Protein AF-A0A1H3B3G7-F1 (afdb_monomer)

Foldseek 3Di:
DPDPCLVVDDDLCPCVQVVCFPDAQVRVQCVQLDPPDPSVVVLVVCVVVLPDDDPDDDPVPDDDPPPDDDDPQDVPRDQPVVQLVVLVVQLLVQDDPVLNVLPVDDPPDSLVVLDDDDLHRSDPGHDDLVPDDPSNNVSVLSSQPSGDDPVSSVVVVVVLVVQCVVCVSNNNNSSRHD

InterPro domains:
  IPR021889 Protein of unknown function DUF3500 [PF12006] (78-167)
  IPR021889 Protein of unknown function DUF3500 [PTHR37489] (4-177)

Radius of gyration: 20.05 Å; Cα contacts (8 Å, |Δi|>4): 130; chains: 1; bounding box: 49×41×47 Å

Secondary structure (DSSP, 8-state):
-TTGGGGGSPPTT-HHHHTTTT--HHHHHHHHT-TTSHHHHHHHHHTTGGGS------SSSS---S-S---PPPTTT---HHHHHHHHHHHHHHS-HHHHHTT---TT-GGGGG---SSS-SS--S--GGGS-HHHHHHHHHHHHHHS-HHHHHHHHHHHHHHHHHHHHHT-TTTS--

Mean predicted aligned error: 4.78 Å

Sequence (178 aa):
MSGEFRSYLFPHDHPRLAEVRGLDPYTYGEFAKKPGTFTGGLVEGWTPLYRHEFRGVTEDGALRGGLYPLTPAEPGEAAPVPAMVAAARDLLAALSPDDRERIAFDVDAAEWQTWANPEFMQFDTGLRLEFQPPEVREAVLRLVRASLSSEGAELVHAAMLVNGFLGDVVDLPAVLGE

Solvent-accessible surface area (backbone atoms only — not comparable to full-atom values): 10868 Å² total; per-residue (Å²): 132,92,61,70,70,61,80,76,52,78,60,80,78,36,64,91,43,50,78,56,46,85,39,49,44,68,60,41,12,54,61,53,49,35,79,91,38,76,56,8,49,54,50,62,67,44,60,72,55,69,78,50,85,85,88,78,83,56,94,84,81,54,82,77,76,91,66,82,74,92,65,82,64,55,96,90,64,62,74,57,56,73,54,28,53,48,31,47,51,54,33,58,70,65,44,53,75,71,61,36,65,41,69,66,68,62,97,84,42,64,70,70,74,59,72,76,88,69,82,55,49,88,57,100,70,55,82,61,59,86,80,42,58,70,71,47,41,51,29,51,52,47,27,49,44,42,71,40,53,74,68,53,31,50,50,55,52,50,51,29,49,51,34,24,52,48,7,63,74,67,58,34,52,68,50,26,46,99

Structure (mmCIF, N/CA/C/O backbone):
data_AF-A0A1H3B3G7-F1
#
_entry.id   AF-A0A1H3B3G7-F1
#
loop_
_atom_site.group_PDB
_atom_site.id
_atom_site.type_symbol
_atom_site.label_atom_id
_atom_site.label_alt_id
_atom_site.label_comp_id
_atom_site.label_asym_id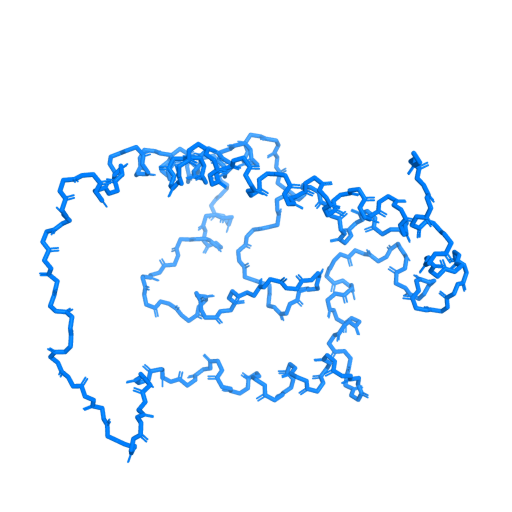
_atom_site.label_entity_id
_atom_site.label_seq_id
_atom_site.pdbx_PDB_ins_code
_atom_site.Cartn_x
_atom_site.Cartn_y
_atom_site.Cartn_z
_atom_site.occupancy
_atom_site.B_iso_or_equiv
_atom_site.auth_seq_id
_atom_site.auth_comp_id
_atom_site.auth_asym_id
_atom_site.auth_atom_id
_atom_site.pdbx_PDB_model_num
ATOM 1 N N . MET A 1 1 ? 30.692 10.707 0.279 1.00 47.53 1 MET A N 1
ATOM 2 C CA . MET A 1 1 ? 30.794 9.541 -0.622 1.00 47.53 1 MET A CA 1
ATOM 3 C C . MET A 1 1 ? 29.398 9.173 -1.119 1.00 47.53 1 MET A C 1
ATOM 5 O O . MET A 1 1 ? 28.826 8.192 -0.667 1.00 47.53 1 MET A O 1
ATOM 9 N N . SER A 1 2 ? 28.794 9.988 -1.991 1.00 62.47 2 SER A N 1
ATOM 10 C CA . SER A 1 2 ? 27.500 9.648 -2.595 1.00 62.47 2 SER A CA 1
ATOM 11 C C . SER A 1 2 ? 27.750 8.763 -3.818 1.00 62.47 2 SER A C 1
ATOM 13 O O . SER A 1 2 ? 28.278 9.222 -4.825 1.00 62.47 2 SER A O 1
ATOM 15 N N . GLY A 1 3 ? 27.417 7.473 -3.727 1.00 75.25 3 GLY A N 1
ATOM 16 C CA . GLY A 1 3 ? 27.417 6.577 -4.890 1.00 75.25 3 GLY A CA 1
ATOM 17 C C . GLY A 1 3 ? 28.263 5.311 -4.805 1.00 75.25 3 GLY A C 1
ATOM 18 O O . GLY A 1 3 ? 28.199 4.541 -5.756 1.00 75.25 3 GLY A O 1
ATOM 19 N N . GLU A 1 4 ? 28.989 5.043 -3.711 1.00 89.06 4 GLU A N 1
ATOM 20 C CA . GLU A 1 4 ? 29.711 3.763 -3.561 1.00 89.06 4 GLU A CA 1
ATOM 21 C C . GLU A 1 4 ? 28.783 2.551 -3.677 1.00 89.06 4 GLU A C 1
ATOM 23 O O . GLU A 1 4 ? 29.196 1.525 -4.196 1.00 89.06 4 GLU A O 1
ATOM 28 N N . PHE A 1 5 ? 27.506 2.684 -3.301 1.00 90.50 5 PHE A N 1
ATOM 29 C CA . PHE A 1 5 ? 26.519 1.613 -3.463 1.00 90.50 5 PHE A CA 1
ATOM 30 C C . PHE A 1 5 ? 26.414 1.099 -4.914 1.00 90.50 5 PHE A C 1
ATOM 32 O O . PHE A 1 5 ? 26.066 -0.059 -5.123 1.00 90.50 5 PHE A O 1
ATOM 39 N N . ARG A 1 6 ? 26.748 1.925 -5.922 1.00 90.69 6 ARG A N 1
ATOM 40 C CA . ARG A 1 6 ? 26.668 1.548 -7.341 1.00 90.69 6 ARG A CA 1
ATOM 41 C C . ARG A 1 6 ? 27.622 0.419 -7.721 1.00 90.69 6 ARG A C 1
ATOM 43 O O . ARG A 1 6 ? 27.324 -0.302 -8.664 1.00 90.69 6 ARG A O 1
ATOM 50 N N . SER A 1 7 ? 28.730 0.237 -6.999 1.00 92.19 7 SER A N 1
ATOM 51 C CA . SER A 1 7 ? 29.641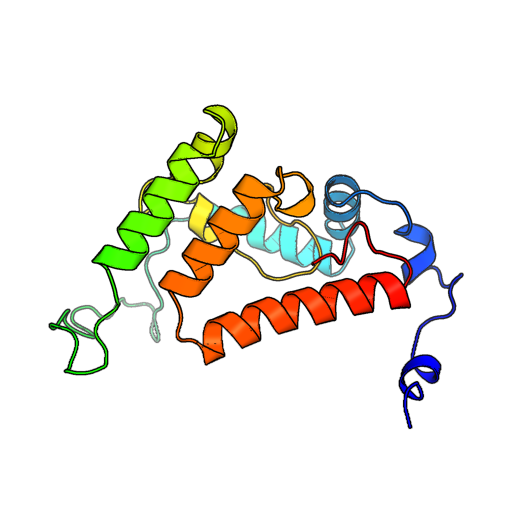 -0.891 -7.238 1.00 92.19 7 SER A CA 1
ATOM 52 C C . SER A 1 7 ? 29.050 -2.240 -6.814 1.00 92.19 7 SER A C 1
ATOM 54 O O . SER A 1 7 ? 29.558 -3.277 -7.231 1.00 92.19 7 SER A O 1
ATOM 56 N N . TYR A 1 8 ? 27.974 -2.227 -6.020 1.00 92.38 8 TYR A N 1
ATOM 57 C CA . TYR A 1 8 ? 27.270 -3.417 -5.542 1.00 92.38 8 TYR A CA 1
ATOM 58 C C . TYR A 1 8 ? 25.983 -3.710 -6.328 1.00 92.38 8 TYR A C 1
ATOM 60 O O . TYR A 1 8 ? 25.282 -4.671 -6.012 1.00 92.38 8 TYR A O 1
ATOM 68 N N . LEU A 1 9 ? 25.650 -2.896 -7.334 1.00 92.62 9 LEU A N 1
ATOM 69 C CA . LEU A 1 9 ? 24.491 -3.135 -8.190 1.00 92.62 9 LEU A CA 1
ATOM 70 C C . LEU A 1 9 ? 24.814 -4.175 -9.258 1.00 92.62 9 LEU A C 1
ATOM 72 O O . LEU A 1 9 ? 25.939 -4.259 -9.757 1.00 92.62 9 LEU A O 1
ATOM 76 N N . PHE A 1 10 ? 23.796 -4.934 -9.658 1.00 94.31 10 PHE A N 1
ATOM 77 C CA . PHE A 1 10 ? 23.897 -5.736 -10.869 1.00 94.31 10 PHE A CA 1
ATOM 78 C C . PHE A 1 10 ? 24.135 -4.828 -12.088 1.00 94.31 10 PHE A C 1
ATOM 80 O O . PHE A 1 10 ? 23.566 -3.733 -12.149 1.00 94.31 10 PHE A O 1
ATOM 87 N N . PRO A 1 11 ? 24.932 -5.275 -13.077 1.00 94.06 11 PRO A N 1
ATOM 88 C CA . PRO A 1 11 ? 25.003 -4.619 -14.378 1.00 94.06 11 PRO A CA 1
ATOM 89 C C . PRO A 1 11 ? 23.611 -4.429 -14.990 1.00 94.06 11 PRO A C 1
ATOM 91 O O . PRO A 1 11 ? 22.712 -5.242 -14.770 1.00 94.06 11 PRO A O 1
ATOM 94 N N . HIS A 1 12 ? 23.432 -3.370 -15.781 1.00 92.12 12 HIS A N 1
ATOM 95 C CA . HIS A 1 12 ? 22.130 -3.026 -16.369 1.00 92.12 12 HIS A CA 1
ATOM 96 C C . HIS A 1 12 ? 21.548 -4.156 -17.236 1.00 92.12 12 HIS A C 1
ATOM 98 O O . HIS A 1 12 ? 20.338 -4.369 -17.232 1.00 92.12 12 HIS A O 1
ATOM 104 N N . ASP A 1 13 ? 22.396 -4.914 -17.925 1.00 94.19 13 ASP A N 1
ATOM 105 C CA . ASP A 1 13 ? 22.053 -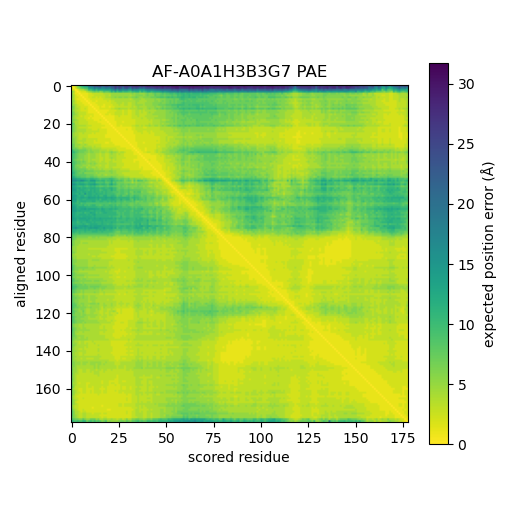6.052 -18.785 1.00 94.19 13 ASP A CA 1
ATOM 106 C C . ASP A 1 13 ? 22.013 -7.403 -18.050 1.00 94.19 13 ASP A C 1
ATOM 108 O O . ASP A 1 13 ? 21.762 -8.441 -18.663 1.00 94.19 13 ASP A O 1
ATOM 112 N N . HIS A 1 14 ? 22.232 -7.416 -16.732 1.00 95.94 14 HIS A N 1
ATOM 113 C CA . HIS A 1 14 ? 22.178 -8.642 -15.950 1.00 95.94 14 HIS A CA 1
ATOM 114 C C . HIS A 1 14 ? 20.776 -9.278 -16.050 1.00 95.94 14 HIS A C 1
ATOM 116 O O . HIS A 1 14 ? 19.787 -8.571 -15.829 1.00 95.94 14 HIS A O 1
ATOM 122 N N . PRO A 1 15 ? 20.648 -10.603 -16.287 1.00 92.25 15 PRO A N 1
ATOM 123 C CA . PRO A 1 15 ? 19.354 -11.259 -16.525 1.00 92.25 15 PRO A CA 1
ATOM 124 C C . PRO A 1 15 ? 18.294 -10.967 -15.456 1.00 92.25 15 PRO A C 1
ATOM 126 O O . PRO A 1 15 ? 17.139 -10.707 -15.772 1.00 92.25 15 PRO A O 1
ATOM 129 N N . ARG A 1 16 ? 18.715 -10.884 -14.186 1.00 89.81 16 ARG A N 1
ATOM 130 C CA . ARG A 1 16 ? 17.841 -10.539 -13.047 1.00 89.81 16 ARG A CA 1
ATOM 131 C C . ARG A 1 16 ? 17.098 -9.201 -13.192 1.00 89.81 16 ARG A C 1
ATOM 133 O O . ARG A 1 16 ? 16.039 -9.058 -12.597 1.00 89.81 16 ARG A O 1
ATOM 140 N N . LEU A 1 17 ? 17.659 -8.233 -13.918 1.00 93.50 17 LEU A N 1
ATOM 141 C CA . LEU A 1 17 ? 17.028 -6.936 -14.190 1.00 93.50 17 LEU A CA 1
ATOM 142 C C . LEU A 1 17 ? 16.457 -6.885 -15.610 1.00 93.50 17 LEU A C 1
ATOM 144 O O . LEU A 1 17 ? 15.339 -6.420 -15.808 1.00 93.50 17 LEU A O 1
ATOM 148 N N . ALA A 1 18 ? 17.205 -7.390 -16.594 1.00 94.94 18 ALA A N 1
ATOM 149 C CA . ALA A 1 18 ? 16.827 -7.322 -18.002 1.00 94.94 18 ALA A CA 1
ATOM 150 C C . ALA A 1 18 ? 15.516 -8.066 -18.318 1.00 94.94 18 ALA A C 1
ATOM 152 O O . ALA A 1 18 ? 14.756 -7.602 -19.161 1.00 94.94 18 ALA A O 1
ATOM 153 N N . GLU A 1 19 ? 15.226 -9.180 -17.637 1.00 94.50 19 GLU A N 1
ATOM 154 C CA . GLU A 1 19 ? 14.004 -9.972 -17.865 1.00 94.50 19 G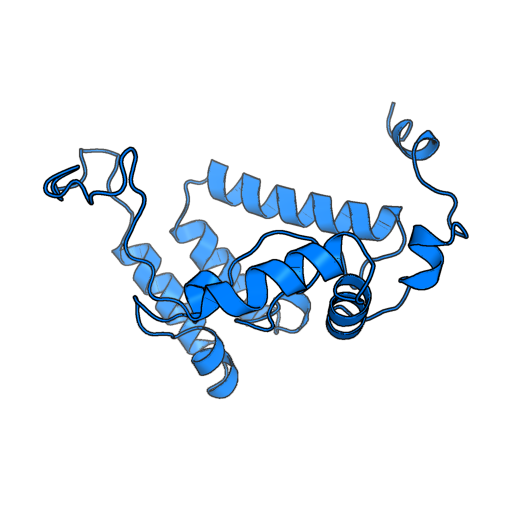LU A CA 1
ATOM 155 C C . GLU A 1 19 ? 12.721 -9.296 -17.361 1.00 94.50 19 GLU A C 1
ATOM 157 O O . GLU A 1 19 ? 11.633 -9.633 -17.823 1.00 94.50 19 GLU A O 1
ATOM 162 N N . VAL A 1 20 ? 12.841 -8.356 -16.420 1.00 94.44 20 VAL A N 1
ATOM 163 C CA . VAL A 1 20 ? 11.694 -7.710 -15.755 1.00 94.44 20 VAL A CA 1
ATOM 164 C C . VAL A 1 20 ? 11.563 -6.225 -16.077 1.00 94.44 20 VAL A C 1
ATOM 166 O O . VAL A 1 20 ? 10.581 -5.582 -15.706 1.00 94.44 20 VAL A O 1
ATOM 169 N N . ARG A 1 21 ? 12.540 -5.662 -16.788 1.00 94.50 21 ARG A N 1
ATOM 170 C CA . ARG A 1 21 ? 12.529 -4.259 -17.188 1.00 94.50 21 ARG A CA 1
ATOM 171 C C . ARG A 1 21 ? 11.396 -3.968 -18.163 1.00 94.50 21 ARG A C 1
ATOM 173 O O . ARG A 1 21 ? 11.202 -4.676 -19.146 1.00 94.50 21 ARG A O 1
ATOM 180 N N . GLY A 1 22 ? 10.679 -2.878 -17.901 1.00 92.88 22 GLY A N 1
ATOM 181 C CA . GLY A 1 22 ? 9.548 -2.439 -18.718 1.00 92.88 22 GLY A CA 1
ATOM 182 C C . GLY A 1 22 ? 8.262 -3.238 -18.500 1.00 92.88 22 GLY A C 1
ATOM 183 O O . GLY A 1 22 ? 7.259 -2.914 -19.132 1.00 92.88 22 GLY A O 1
ATOM 184 N N . LEU A 1 23 ? 8.263 -4.243 -17.615 1.00 95.50 23 LEU A N 1
ATOM 185 C CA . LEU A 1 23 ? 7.024 -4.883 -17.190 1.00 95.50 23 LEU A CA 1
ATOM 186 C C . LEU A 1 23 ? 6.197 -3.897 -16.364 1.00 95.50 23 LEU A C 1
ATOM 188 O O . LEU A 1 23 ? 6.723 -3.199 -15.495 1.00 95.50 23 LEU A O 1
ATOM 192 N N . ASP A 1 24 ? 4.891 -3.869 -16.616 1.00 94.06 24 ASP A N 1
ATOM 193 C CA . ASP A 1 24 ? 3.955 -3.275 -15.674 1.00 94.06 24 ASP A CA 1
ATOM 194 C C . ASP A 1 24 ? 3.827 -4.175 -14.426 1.00 94.06 24 ASP A C 1
ATOM 196 O O . ASP A 1 24 ? 4.168 -5.363 -14.475 1.00 94.06 24 ASP A O 1
ATOM 200 N N . PRO A 1 25 ? 3.313 -3.660 -13.301 1.00 93.00 25 PRO A N 1
ATOM 201 C CA . PRO A 1 25 ? 3.302 -4.437 -12.061 1.00 93.00 25 PRO A CA 1
ATOM 202 C C . PRO A 1 25 ? 2.377 -5.647 -12.039 1.00 93.00 25 PRO A C 1
ATOM 204 O O . PRO A 1 25 ? 2.619 -6.561 -11.250 1.00 93.00 25 PRO A O 1
ATOM 207 N N . TYR A 1 26 ? 1.357 -5.702 -12.901 1.00 94.88 26 TYR A N 1
ATOM 208 C CA . TYR A 1 26 ? 0.543 -6.905 -13.050 1.00 94.88 26 TYR A CA 1
ATOM 209 C C . TYR A 1 26 ? 1.354 -7.996 -13.740 1.00 94.88 26 TYR A C 1
ATOM 211 O O . TYR A 1 26 ? 1.473 -9.106 -13.218 1.00 94.88 26 TYR A O 1
ATOM 219 N N . THR A 1 27 ? 1.996 -7.661 -14.861 1.00 95.88 27 THR A N 1
ATOM 220 C CA . THR A 1 27 ? 2.865 -8.599 -15.582 1.00 95.88 27 THR A CA 1
ATOM 221 C C . THR A 1 27 ? 4.066 -9.026 -14.730 1.00 95.88 27 THR A C 1
ATOM 223 O O . THR A 1 27 ? 4.424 -10.206 -14.707 1.00 95.88 27 THR A O 1
ATOM 226 N N . TYR A 1 28 ? 4.658 -8.102 -13.968 1.00 95.06 28 TYR A N 1
ATOM 227 C CA . TYR A 1 28 ? 5.717 -8.412 -13.008 1.00 95.06 28 TYR A CA 1
ATOM 228 C C . TYR A 1 28 ? 5.223 -9.311 -11.865 1.00 95.06 28 TYR A C 1
ATOM 230 O O . TYR A 1 28 ? 5.923 -10.249 -11.490 1.00 95.06 28 TYR A O 1
ATOM 238 N N . GLY A 1 29 ? 4.010 -9.087 -11.349 1.00 94.06 29 GLY A N 1
ATOM 239 C CA . GLY A 1 29 ? 3.385 -9.957 -10.351 1.00 94.06 29 GLY A CA 1
ATOM 240 C C . GLY A 1 29 ? 3.259 -11.401 -10.842 1.00 94.06 29 GLY A C 1
ATOM 241 O O . GLY A 1 29 ? 3.659 -12.329 -10.141 1.00 94.06 29 GLY A O 1
ATOM 242 N N . GLU A 1 30 ? 2.780 -11.612 -12.070 1.00 94.38 30 GLU A N 1
ATOM 243 C CA . GLU A 1 30 ? 2.719 -12.951 -12.676 1.00 94.38 30 GLU A CA 1
ATOM 244 C C . GLU A 1 30 ? 4.113 -13.559 -12.890 1.00 94.38 30 GLU A C 1
ATOM 246 O O . GLU A 1 30 ? 4.326 -14.739 -12.600 1.00 94.38 30 GLU A O 1
ATOM 251 N N . PHE A 1 31 ? 5.090 -12.756 -13.325 1.00 94.62 31 PHE A N 1
ATOM 252 C CA . PHE A 1 31 ? 6.480 -13.198 -13.449 1.00 94.62 31 PHE A CA 1
ATOM 253 C C . PHE A 1 31 ? 7.059 -13.651 -12.099 1.00 94.62 31 PHE A C 1
ATOM 255 O O . PHE A 1 31 ? 7.649 -14.730 -12.007 1.00 94.62 31 PHE A O 1
ATOM 262 N N . ALA A 1 32 ? 6.854 -12.867 -11.038 1.00 92.50 32 ALA A N 1
ATOM 263 C CA . ALA A 1 32 ? 7.335 -13.166 -9.691 1.00 92.50 32 ALA A CA 1
ATOM 264 C C . ALA A 1 32 ? 6.670 -14.419 -9.099 1.00 92.50 32 ALA A C 1
ATOM 266 O O . ALA A 1 32 ? 7.294 -15.147 -8.328 1.00 92.50 32 ALA A O 1
ATOM 267 N N . LYS A 1 33 ? 5.429 -14.719 -9.491 1.00 92.25 33 LYS A N 1
ATOM 268 C CA . LYS A 1 33 ? 4.679 -15.907 -9.053 1.00 92.25 33 LYS A CA 1
ATOM 269 C C . LYS A 1 33 ? 4.971 -17.167 -9.871 1.00 92.25 33 LYS A C 1
ATOM 271 O O . LYS A 1 33 ? 4.361 -18.203 -9.618 1.00 92.25 33 LYS A O 1
ATOM 276 N N . LYS A 1 34 ? 5.893 -17.120 -10.839 1.00 93.38 34 LYS A N 1
ATOM 277 C CA . LYS A 1 34 ? 6.180 -18.250 -11.731 1.00 93.38 34 LYS A CA 1
ATOM 278 C C . LYS A 1 34 ? 6.526 -19.535 -10.947 1.00 93.38 34 LYS A C 1
ATOM 280 O O . LYS A 1 34 ? 7.484 -19.514 -10.163 1.00 93.38 34 LYS A O 1
ATOM 285 N N . PRO A 1 35 ? 5.832 -20.661 -11.207 1.00 92.19 35 PRO A N 1
ATOM 286 C CA . PRO A 1 35 ? 6.118 -21.950 -10.579 1.00 92.19 35 PRO A CA 1
ATOM 287 C C . PRO A 1 35 ? 7.581 -22.375 -10.713 1.00 92.19 35 PRO A C 1
ATOM 289 O O . PRO A 1 35 ? 8.231 -22.125 -11.733 1.00 92.19 35 PRO A O 1
ATOM 292 N N . GLY A 1 36 ? 8.107 -23.042 -9.686 1.00 90.75 36 GLY A N 1
ATOM 293 C CA . GLY A 1 36 ? 9.498 -23.512 -9.658 1.00 90.75 36 GLY A CA 1
ATOM 294 C C . GLY A 1 36 ? 10.544 -22.435 -9.343 1.00 90.75 36 GLY A C 1
ATOM 295 O O . GLY A 1 36 ? 11.735 -22.739 -9.303 1.00 90.75 36 GLY A O 1
ATOM 296 N N . THR A 1 37 ? 10.124 -21.193 -9.087 1.00 90.81 37 THR A N 1
ATOM 297 C CA . THR A 1 37 ? 10.965 -20.152 -8.475 1.00 90.81 37 THR A CA 1
ATOM 298 C C . THR A 1 37 ? 10.765 -20.123 -6.956 1.00 90.81 37 THR A C 1
ATOM 300 O O . THR A 1 37 ? 9.798 -20.683 -6.440 1.00 90.81 37 THR A O 1
ATOM 303 N N . PHE A 1 38 ? 11.669 -19.465 -6.221 1.00 88.94 38 PHE A N 1
ATOM 304 C CA . PHE A 1 38 ? 11.530 -19.305 -4.767 1.00 88.94 38 PHE A CA 1
ATOM 305 C C . PHE A 1 38 ? 10.212 -18.610 -4.389 1.00 88.94 38 PHE A C 1
ATOM 307 O O . PHE A 1 38 ? 9.450 -19.128 -3.578 1.00 88.94 38 PHE A O 1
ATOM 314 N N . THR A 1 39 ? 9.925 -17.467 -5.014 1.00 89.81 39 THR A N 1
ATOM 315 C CA . THR A 1 39 ? 8.701 -16.688 -4.790 1.00 89.81 39 THR A CA 1
ATOM 316 C C . THR A 1 39 ? 7.459 -17.446 -5.249 1.00 89.81 39 THR A C 1
ATOM 318 O O . THR A 1 39 ? 6.495 -17.518 -4.494 1.00 89.81 39 THR A O 1
ATOM 321 N N . GLY A 1 40 ? 7.496 -18.096 -6.417 1.00 92.06 40 GLY A N 1
ATOM 322 C CA . GLY A 1 40 ? 6.397 -18.947 -6.883 1.00 92.06 40 GLY A CA 1
ATOM 323 C C . GLY A 1 40 ? 6.057 -20.063 -5.894 1.00 92.06 40 GLY A C 1
ATOM 324 O O . GLY A 1 40 ? 4.899 -20.212 -5.520 1.00 92.06 40 GLY A O 1
ATOM 325 N N . GLY A 1 41 ? 7.063 -20.778 -5.379 1.00 92.62 41 GLY A N 1
ATOM 326 C CA . GLY A 1 41 ? 6.856 -21.835 -4.384 1.00 92.62 41 GLY A CA 1
ATOM 327 C C . GLY A 1 41 ? 6.285 -21.330 -3.052 1.00 92.62 41 GLY A C 1
ATOM 328 O O . GLY A 1 41 ? 5.436 -21.997 -2.459 1.00 92.62 41 GLY A O 1
ATOM 329 N N . LEU A 1 42 ? 6.698 -20.141 -2.591 1.00 89.81 42 LEU A N 1
ATOM 330 C CA . LEU A 1 42 ? 6.100 -19.499 -1.411 1.00 89.81 42 LEU A CA 1
ATOM 331 C C . LEU A 1 42 ? 4.611 -19.199 -1.631 1.00 89.81 42 LEU A C 1
ATOM 333 O O . LEU A 1 42 ? 3.777 -19.544 -0.794 1.00 89.81 42 LEU A O 1
ATOM 337 N N . VAL A 1 43 ? 4.273 -18.592 -2.772 1.00 89.31 43 VAL A N 1
ATOM 338 C CA . VAL A 1 43 ? 2.895 -18.210 -3.109 1.00 89.31 43 VAL A CA 1
ATOM 339 C C . VAL A 1 43 ? 2.011 -19.444 -3.287 1.00 89.31 43 VAL A C 1
ATOM 341 O O . VAL A 1 43 ? 0.903 -19.477 -2.752 1.00 89.31 43 VAL A O 1
ATOM 344 N N . GLU A 1 44 ? 2.499 -20.481 -3.971 1.00 90.56 44 GLU A N 1
ATOM 345 C CA . GLU A 1 44 ? 1.806 -21.767 -4.121 1.00 90.56 44 GLU A CA 1
ATOM 346 C C . GLU A 1 44 ? 1.498 -22.412 -2.765 1.00 90.56 44 GLU A C 1
ATOM 348 O O . GLU A 1 44 ? 0.383 -22.885 -2.550 1.00 90.56 44 GLU A O 1
ATOM 353 N N . GLY A 1 45 ? 2.457 -22.396 -1.834 1.00 89.19 45 GLY A N 1
ATOM 354 C CA . GLY A 1 45 ? 2.282 -22.965 -0.498 1.00 89.19 45 GLY A CA 1
ATOM 355 C C . GLY A 1 45 ? 1.271 -22.207 0.366 1.00 89.19 45 GLY A C 1
ATOM 356 O O . GLY A 1 45 ? 0.529 -22.826 1.128 1.00 89.19 45 GLY A O 1
ATOM 357 N N . TRP A 1 46 ? 1.214 -20.878 0.250 1.00 87.38 46 TRP A N 1
ATOM 358 C CA . TRP A 1 46 ? 0.298 -20.052 1.045 1.00 87.38 46 TRP A CA 1
ATOM 359 C C . TRP A 1 46 ? -1.097 -19.928 0.439 1.00 87.38 46 TRP A C 1
ATOM 361 O O . TRP A 1 46 ? -2.059 -19.810 1.191 1.00 87.38 46 TRP A O 1
ATOM 371 N N . THR A 1 47 ? -1.241 -19.994 -0.890 1.00 86.06 47 THR A N 1
ATOM 372 C CA . THR A 1 47 ? -2.527 -19.786 -1.589 1.00 86.06 47 THR A CA 1
ATOM 373 C C . THR A 1 47 ? -3.694 -20.594 -0.991 1.00 86.06 47 THR A C 1
ATOM 375 O O . THR A 1 47 ? -4.755 -20.009 -0.762 1.00 86.06 47 THR A O 1
ATOM 378 N N . PRO A 1 48 ? -3.541 -21.897 -0.672 1.00 87.19 48 PRO A N 1
ATOM 379 C CA . PRO A 1 48 ? -4.609 -22.664 -0.038 1.00 87.19 48 PRO A CA 1
ATOM 380 C C . PRO A 1 48 ? -4.989 -22.131 1.346 1.00 87.19 48 PRO A C 1
ATOM 382 O O . PRO A 1 48 ? -6.167 -22.159 1.686 1.00 87.19 48 PRO A O 1
ATOM 385 N N . LEU A 1 49 ? -4.016 -21.618 2.113 1.00 85.81 49 LEU A N 1
ATOM 386 C CA . LEU A 1 49 ? -4.161 -21.185 3.506 1.00 85.81 49 LEU A CA 1
ATOM 387 C C . LEU A 1 49 ? -5.021 -19.923 3.664 1.00 85.81 49 LEU A C 1
ATOM 389 O O . LEU A 1 49 ? -5.738 -19.826 4.653 1.00 85.81 49 LEU A O 1
ATOM 393 N N . TYR A 1 50 ? -5.027 -19.006 2.689 1.00 78.31 50 TYR A N 1
ATOM 394 C CA . TYR A 1 50 ? -5.772 -17.734 2.782 1.00 78.31 50 TYR A CA 1
ATOM 395 C C . TYR A 1 50 ? -7.286 -17.889 2.947 1.00 78.31 50 TYR A C 1
ATOM 397 O O . TYR A 1 50 ? -7.949 -16.989 3.446 1.00 78.31 50 TYR A O 1
ATOM 405 N N . ARG A 1 51 ? -7.860 -19.012 2.503 1.00 73.25 51 ARG A N 1
ATOM 406 C CA . ARG A 1 51 ? -9.301 -19.278 2.653 1.00 73.25 51 ARG A CA 1
ATOM 407 C C . ARG A 1 51 ? -9.643 -20.031 3.932 1.00 73.25 51 ARG A C 1
ATOM 409 O O . ARG A 1 51 ? -10.819 -20.289 4.182 1.00 73.25 51 ARG A O 1
ATOM 416 N N . HIS A 1 52 ? -8.644 -20.437 4.710 1.00 83.31 52 HIS A N 1
ATOM 417 C CA . HIS A 1 52 ? -8.905 -21.089 5.979 1.00 83.31 52 HIS A CA 1
ATOM 418 C C . HIS A 1 52 ? -9.283 -20.054 7.032 1.00 83.31 52 HIS A C 1
ATOM 420 O O . HIS A 1 52 ? -8.701 -18.980 7.129 1.00 83.31 52 HIS A O 1
ATOM 426 N N . GLU A 1 53 ? -10.258 -20.417 7.856 1.00 83.38 53 GLU A N 1
ATOM 427 C CA . GLU A 1 53 ? -10.619 -19.648 9.039 1.00 83.38 53 GLU A CA 1
ATOM 428 C C . GLU A 1 53 ? -9.392 -19.487 9.951 1.00 83.38 53 GLU A C 1
ATOM 430 O O . GLU A 1 53 ? -8.830 -20.476 10.437 1.00 83.38 53 GLU A O 1
ATOM 435 N N . PHE A 1 54 ? -8.989 -18.242 10.209 1.00 82.88 54 PHE A N 1
ATOM 436 C CA . PHE A 1 54 ? -7.964 -17.949 11.201 1.00 82.88 54 PHE A CA 1
ATOM 437 C C . PHE A 1 54 ? -8.553 -18.108 12.604 1.00 82.88 54 PHE A C 1
ATOM 439 O O . PHE A 1 54 ? -9.407 -17.335 13.028 1.00 82.88 54 PHE A O 1
ATOM 446 N N . ARG A 1 55 ? -8.085 -19.120 13.339 1.00 83.81 55 ARG A N 1
ATOM 447 C CA . ARG A 1 55 ? -8.581 -19.430 14.691 1.00 83.81 55 ARG A CA 1
ATOM 448 C C . ARG A 1 55 ? -7.727 -18.836 15.814 1.00 83.81 55 ARG A C 1
ATOM 450 O O . ARG A 1 55 ? -8.112 -18.949 16.971 1.00 83.81 55 ARG A O 1
ATOM 457 N N . GLY A 1 56 ? -6.594 -18.208 15.488 1.00 85.88 56 GLY A N 1
ATOM 458 C CA . GLY A 1 56 ? -5.621 -17.682 16.449 1.00 85.88 56 GLY A CA 1
ATOM 459 C C . GLY A 1 56 ? -4.291 -18.443 16.451 1.00 85.88 56 GLY A C 1
ATOM 460 O O . GLY A 1 56 ? -4.077 -19.366 15.666 1.00 85.88 56 GLY A O 1
ATOM 461 N N . VAL A 1 57 ? -3.389 -18.042 17.348 1.00 89.44 57 VAL A N 1
ATOM 462 C CA . VAL A 1 57 ? -2.073 -18.669 17.556 1.00 89.44 57 VAL A CA 1
ATOM 463 C C . VAL A 1 57 ? -2.099 -19.451 18.870 1.00 89.44 57 VAL A C 1
ATOM 465 O O . VAL A 1 57 ? -2.572 -18.941 19.884 1.00 89.44 57 VAL A O 1
ATOM 468 N N . THR A 1 58 ? -1.593 -20.686 18.860 1.00 93.12 58 THR A N 1
ATOM 469 C CA . THR A 1 58 ? -1.542 -21.571 20.038 1.00 93.12 58 THR A CA 1
ATOM 470 C C . THR A 1 58 ? -0.107 -21.987 20.340 1.00 93.12 58 THR A C 1
ATOM 472 O O . THR A 1 58 ? 0.638 -22.289 19.410 1.00 93.12 58 THR A O 1
ATOM 475 N N . GLU A 1 59 ? 0.264 -22.080 21.618 1.00 93.62 59 GLU A N 1
ATOM 476 C CA . GLU A 1 59 ? 1.581 -22.593 22.044 1.00 93.62 59 GLU A CA 1
ATOM 477 C C . GLU A 1 59 ? 1.606 -24.124 22.226 1.00 93.62 59 GLU A C 1
ATOM 479 O O . GLU A 1 59 ? 2.644 -24.749 22.028 1.00 93.62 59 GLU A O 1
ATOM 484 N N . ASP A 1 60 ? 0.464 -24.735 22.558 1.00 94.62 60 ASP A N 1
ATOM 485 C CA . ASP A 1 60 ? 0.314 -26.161 22.897 1.00 94.62 60 ASP A CA 1
ATOM 486 C C . ASP A 1 60 ? -0.814 -26.863 22.111 1.00 94.62 60 ASP A C 1
ATOM 488 O O . ASP A 1 60 ? -1.172 -28.007 22.395 1.00 94.62 60 ASP A O 1
ATOM 492 N N . GLY A 1 61 ? -1.378 -26.183 21.108 1.00 93.44 61 GLY A N 1
ATOM 493 C CA . GLY A 1 61 ? -2.524 -26.653 20.326 1.00 93.44 61 GLY A CA 1
ATOM 494 C C . GLY A 1 61 ? -3.895 -26.290 20.910 1.00 93.44 61 GLY A C 1
ATOM 495 O O . GLY A 1 61 ? -4.906 -26.596 20.278 1.00 93.44 61 GLY A O 1
ATOM 496 N N . ALA A 1 62 ? -3.961 -25.616 22.065 1.00 94.50 62 ALA A N 1
ATOM 497 C CA . ALA A 1 62 ? -5.198 -25.097 22.643 1.00 94.50 62 ALA A CA 1
ATOM 498 C C . ALA A 1 62 ? -5.247 -23.560 22.595 1.00 94.50 62 ALA A C 1
ATOM 500 O O . ALA A 1 62 ? -4.261 -22.866 22.844 1.00 94.50 62 ALA A O 1
ATOM 501 N N . LEU A 1 63 ? -6.421 -23.000 22.284 1.00 94.06 63 LEU A N 1
ATOM 502 C CA . LEU A 1 63 ? -6.622 -21.550 22.314 1.00 94.06 63 LEU A CA 1
ATOM 503 C C . LEU A 1 63 ? -6.735 -21.054 23.756 1.00 94.06 63 LEU A C 1
ATOM 505 O O . LEU A 1 63 ? -7.615 -21.477 24.508 1.00 94.06 63 LEU A O 1
ATOM 509 N N . ARG A 1 64 ? -5.873 -20.103 24.124 1.00 93.06 64 ARG A N 1
ATOM 510 C CA . ARG A 1 64 ? -5.929 -19.412 25.414 1.00 93.06 64 ARG A CA 1
ATOM 511 C C . ARG A 1 64 ? -6.798 -18.158 25.291 1.00 93.06 64 ARG A C 1
ATOM 513 O O . ARG A 1 64 ? -6.367 -17.146 24.749 1.00 93.06 64 ARG A O 1
ATOM 520 N N . GLY A 1 65 ? -8.029 -18.235 25.791 1.00 90.88 65 GLY A N 1
ATOM 521 C CA . GLY A 1 65 ? -8.932 -17.085 25.882 1.00 90.88 65 GLY A CA 1
ATOM 522 C C . GLY A 1 65 ? -8.618 -16.161 27.066 1.00 90.88 65 GLY A C 1
ATOM 523 O O . GLY A 1 65 ? -7.792 -16.479 27.920 1.00 90.88 65 GLY A O 1
ATOM 524 N N . GLY A 1 66 ? -9.311 -15.020 27.133 1.00 90.62 66 GLY A N 1
ATOM 525 C CA . GLY A 1 66 ? -9.235 -14.090 28.271 1.00 90.62 66 GLY A CA 1
ATOM 526 C C . GLY A 1 66 ? -7.911 -13.330 28.404 1.00 90.62 66 GLY A C 1
ATOM 527 O O . GLY A 1 66 ? -7.657 -12.725 29.443 1.00 90.62 66 GLY A O 1
ATOM 528 N N . LEU A 1 67 ? -7.066 -13.367 27.372 1.00 90.19 67 LEU A N 1
ATOM 529 C CA . LEU A 1 67 ? -5.862 -12.548 27.289 1.00 90.19 67 LEU A CA 1
ATOM 530 C C . LEU A 1 67 ? -6.227 -11.122 26.862 1.00 90.19 67 LEU A C 1
ATOM 532 O O . LEU A 1 67 ? -7.115 -10.949 26.033 1.00 90.19 67 LEU A O 1
ATOM 536 N N . TYR A 1 68 ? -5.514 -10.131 27.407 1.00 88.81 68 TYR A N 1
ATOM 537 C CA . TYR A 1 68 ? -5.581 -8.716 27.007 1.00 88.81 68 TYR A CA 1
ATOM 538 C C . TYR A 1 68 ? -7.019 -8.164 26.905 1.00 88.81 68 TYR A C 1
ATOM 540 O O . TYR A 1 68 ? -7.514 -7.930 25.802 1.00 88.81 68 TYR A O 1
ATOM 548 N N . PRO A 1 69 ? -7.728 -7.970 28.035 1.00 91.12 69 PRO A N 1
ATOM 549 C CA . PRO A 1 69 ? -9.063 -7.379 27.999 1.00 91.12 69 PRO A CA 1
ATOM 550 C C . PRO A 1 69 ? -9.027 -6.007 27.317 1.00 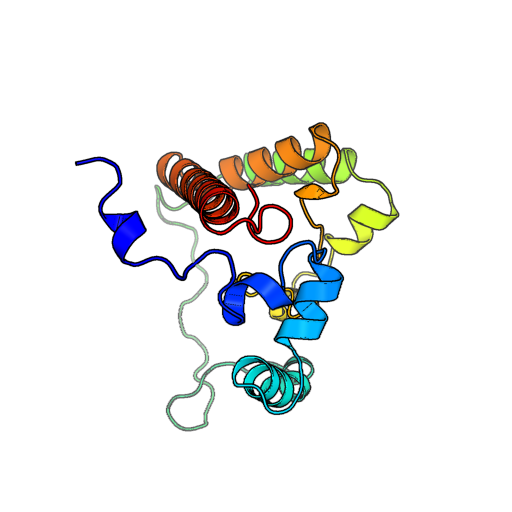91.12 69 PRO A C 1
ATOM 552 O O . PRO A 1 69 ? -8.100 -5.230 27.534 1.00 91.12 69 PRO A O 1
ATOM 555 N N . LEU A 1 70 ? -10.058 -5.697 26.526 1.00 90.56 70 LEU A N 1
ATOM 556 C CA . LEU A 1 70 ? -10.212 -4.368 25.941 1.00 90.56 70 LEU A CA 1
ATOM 557 C C . LEU A 1 70 ? -10.446 -3.353 27.062 1.00 90.56 70 LEU A C 1
ATOM 559 O O . LEU A 1 70 ? -11.505 -3.339 27.694 1.00 90.56 70 LEU A O 1
ATOM 563 N N . THR A 1 71 ? -9.456 -2.506 27.304 1.00 91.50 71 THR A N 1
ATOM 564 C CA . THR A 1 71 ? -9.549 -1.364 28.210 1.00 91.50 71 THR A CA 1
ATOM 565 C C . THR A 1 71 ? -9.569 -0.072 27.398 1.00 91.50 71 THR A C 1
ATOM 567 O O . THR A 1 71 ? -9.099 -0.053 26.257 1.00 91.50 71 THR A O 1
ATOM 570 N N . PRO A 1 72 ? -10.120 1.026 27.943 1.00 91.25 72 PRO A N 1
ATOM 571 C CA . PRO A 1 72 ? -9.906 2.342 27.358 1.00 91.25 72 PRO A CA 1
ATOM 572 C C . PRO A 1 72 ? -8.409 2.598 27.154 1.00 91.25 72 PRO A C 1
ATOM 574 O O . PRO A 1 72 ? -7.596 2.139 27.956 1.00 91.25 72 PRO A O 1
ATOM 577 N N . ALA A 1 73 ? -8.062 3.325 26.093 1.00 89.94 73 ALA A N 1
ATOM 578 C CA . ALA A 1 73 ? -6.685 3.747 25.874 1.00 89.94 73 ALA A CA 1
ATOM 579 C C . ALA A 1 73 ? -6.217 4.630 27.037 1.00 89.94 73 ALA A C 1
ATOM 581 O O . ALA A 1 73 ? -6.966 5.500 27.499 1.00 89.94 73 ALA A O 1
ATOM 582 N N . GLU A 1 74 ? -4.981 4.423 27.483 1.00 92.25 74 GLU A N 1
ATOM 583 C CA . GLU A 1 74 ? -4.372 5.281 28.491 1.00 92.25 74 GLU A CA 1
ATOM 584 C C . GLU A 1 74 ? -4.183 6.708 27.937 1.00 92.25 74 GLU A C 1
ATOM 586 O O . GLU A 1 74 ? -4.113 6.919 26.716 1.00 92.25 74 GLU A O 1
ATOM 591 N N . PRO A 1 75 ? -4.105 7.734 28.803 1.00 91.12 75 PRO A N 1
ATOM 592 C CA . PRO A 1 75 ? -3.826 9.095 28.364 1.00 91.12 75 PRO A CA 1
ATOM 593 C C . PRO A 1 75 ? -2.539 9.166 27.526 1.00 91.12 75 PRO A C 1
ATOM 595 O O . PRO A 1 75 ? -1.452 8.872 28.013 1.00 91.12 75 PRO A O 1
ATOM 598 N N . GLY A 1 76 ? -2.668 9.591 26.267 1.00 86.00 76 GLY A N 1
ATOM 599 C CA . GLY A 1 76 ? -1.561 9.655 25.303 1.00 86.00 76 GLY A CA 1
ATOM 600 C C . GLY A 1 76 ? -1.491 8.482 24.319 1.00 86.00 76 GLY A C 1
ATOM 601 O O . GLY A 1 76 ? -0.816 8.606 23.305 1.00 86.00 76 GLY A O 1
ATOM 602 N N . GLU A 1 77 ? -2.237 7.399 24.552 1.00 88.25 77 GLU A N 1
ATOM 603 C CA . GLU A 1 77 ? -2.336 6.246 23.638 1.00 88.25 77 GLU A CA 1
ATOM 604 C C . GLU A 1 77 ? -3.616 6.274 22.785 1.00 88.25 77 GLU A C 1
ATOM 606 O O . GLU A 1 77 ? -3.846 5.408 21.940 1.00 88.25 77 GLU A O 1
ATOM 611 N N . ALA A 1 78 ? -4.482 7.267 23.002 1.00 89.50 78 ALA A N 1
ATOM 612 C CA . ALA A 1 78 ? -5.730 7.401 22.267 1.00 89.50 78 ALA A CA 1
ATOM 613 C C . ALA A 1 78 ? -5.476 7.748 20.792 1.00 89.50 78 ALA A C 1
ATOM 615 O O . ALA A 1 78 ? -4.890 8.783 20.470 1.00 89.50 78 ALA A O 1
ATOM 616 N N . ALA A 1 79 ? -5.995 6.914 19.892 1.00 90.44 79 ALA A N 1
ATOM 617 C CA . ALA A 1 79 ? -6.001 7.212 18.467 1.00 90.44 79 ALA A CA 1
ATOM 618 C C . ALA A 1 79 ? -6.879 8.448 18.168 1.00 90.44 79 ALA A C 1
ATOM 620 O O . ALA A 1 79 ? -7.943 8.614 18.781 1.00 90.44 79 ALA A O 1
ATOM 621 N N . PRO A 1 80 ? -6.508 9.298 17.193 1.00 93.56 80 PRO A N 1
ATOM 622 C CA . PRO A 1 80 ? -7.287 10.468 16.792 1.00 93.56 80 PRO A CA 1
ATOM 623 C C . PRO A 1 80 ? -8.495 10.071 15.918 1.00 93.56 80 PRO A C 1
ATOM 625 O O . PRO A 1 80 ? -8.662 10.548 14.795 1.00 93.56 80 PRO A O 1
ATOM 628 N N . VAL A 1 81 ? -9.371 9.206 16.445 1.00 94.75 81 VAL A N 1
ATOM 629 C CA . VAL A 1 81 ? -10.485 8.568 15.718 1.00 94.75 81 VAL A CA 1
ATOM 630 C C . VAL A 1 81 ? -11.334 9.562 14.910 1.00 94.75 81 VAL A C 1
ATOM 632 O O . VAL A 1 81 ? -11.596 9.275 13.742 1.00 94.75 81 VAL A O 1
ATOM 635 N N . PRO A 1 82 ? -11.740 10.743 15.430 1.00 96.94 82 PRO A N 1
ATOM 636 C CA . PRO A 1 82 ? -12.519 11.693 14.634 1.00 96.94 82 PRO A CA 1
ATOM 637 C C . PRO A 1 82 ? -11.792 12.180 13.373 1.00 96.94 82 PRO A C 1
ATOM 639 O O . PRO A 1 82 ? -12.418 12.301 12.321 1.00 96.94 82 PRO A O 1
ATOM 642 N N . ALA A 1 83 ? -10.481 12.428 13.462 1.00 97.69 83 ALA A N 1
ATOM 643 C CA . ALA A 1 83 ? -9.672 12.870 12.328 1.00 97.69 83 ALA A CA 1
ATOM 644 C C . ALA A 1 83 ? -9.468 11.737 11.312 1.00 97.69 83 ALA A C 1
ATOM 646 O O . ALA A 1 83 ? -9.619 11.962 10.113 1.00 97.69 83 ALA A O 1
ATOM 647 N N . MET A 1 84 ? -9.216 10.512 11.788 1.00 97.88 84 MET A N 1
ATOM 648 C CA . MET A 1 84 ? -9.108 9.319 10.937 1.00 97.88 84 MET A CA 1
ATOM 649 C C . MET A 1 84 ? -10.403 9.076 10.148 1.00 97.88 84 MET A C 1
ATOM 651 O O . MET A 1 84 ? -10.369 8.881 8.936 1.00 97.88 84 MET A O 1
ATOM 655 N N . VAL A 1 85 ? -11.561 9.150 10.816 1.00 98.12 85 VAL A N 1
ATOM 656 C CA . VAL A 1 85 ? -12.876 8.966 10.179 1.00 98.12 85 VAL A CA 1
ATOM 657 C C . VAL A 1 85 ? -13.171 10.067 9.161 1.00 98.12 85 VAL A C 1
ATOM 659 O O . VAL A 1 85 ? -13.736 9.778 8.106 1.00 98.12 85 VAL A O 1
ATOM 662 N N . ALA A 1 86 ? -12.805 11.318 9.450 1.00 98.62 86 ALA A N 1
ATOM 663 C CA . ALA A 1 86 ? -12.953 12.412 8.494 1.00 98.62 86 ALA A CA 1
ATOM 664 C C . ALA A 1 86 ? -12.102 12.168 7.236 1.00 98.62 86 ALA A C 1
ATOM 666 O O . ALA A 1 86 ? -12.646 12.157 6.136 1.00 98.62 86 ALA A O 1
ATOM 667 N N . ALA A 1 87 ? -10.813 11.851 7.400 1.00 98.62 87 ALA A N 1
ATOM 668 C CA . ALA A 1 87 ? -9.918 11.564 6.279 1.00 98.62 87 ALA A CA 1
ATOM 669 C C . ALA A 1 87 ? -10.372 10.344 5.455 1.00 98.62 87 ALA A C 1
ATOM 671 O O . ALA A 1 87 ? -10.308 10.369 4.227 1.00 98.62 87 ALA A O 1
ATOM 672 N N . ALA A 1 88 ? -10.885 9.297 6.110 1.00 98.19 88 ALA A N 1
ATOM 673 C CA . ALA A 1 88 ? -11.429 8.126 5.426 1.00 98.19 88 ALA A CA 1
ATOM 674 C C . ALA A 1 88 ? -12.674 8.476 4.596 1.00 98.19 88 ALA A C 1
ATOM 676 O O . ALA A 1 88 ? -12.811 8.018 3.465 1.00 98.19 88 ALA A O 1
ATOM 677 N N . ARG A 1 89 ? -13.573 9.318 5.121 1.00 98.38 89 ARG A N 1
ATOM 678 C CA . ARG A 1 89 ? -14.745 9.797 4.369 1.00 98.38 89 ARG A CA 1
ATOM 679 C C . ARG A 1 89 ? -14.345 10.651 3.172 1.00 98.38 89 ARG A C 1
ATOM 681 O O . ARG A 1 89 ? -14.933 10.475 2.110 1.00 98.38 89 ARG A O 1
ATOM 688 N N . ASP A 1 90 ? -13.347 11.517 3.330 1.00 98.50 90 ASP A N 1
ATOM 689 C CA . ASP A 1 90 ? -12.825 12.339 2.237 1.00 98.50 90 ASP A CA 1
ATOM 690 C C . ASP A 1 90 ? -12.212 11.472 1.128 1.00 98.50 90 ASP A C 1
ATOM 692 O O . ASP A 1 90 ? -12.469 11.717 -0.049 1.00 98.50 90 ASP A O 1
ATOM 696 N N . LEU A 1 91 ? -11.458 10.424 1.489 1.00 98.56 91 LEU A N 1
ATOM 697 C CA . LEU A 1 91 ? -10.958 9.436 0.531 1.00 98.56 91 LEU A CA 1
ATOM 698 C C . LEU A 1 91 ? -12.113 8.744 -0.199 1.00 98.56 91 LEU A C 1
ATOM 700 O O . LEU A 1 91 ? -12.158 8.766 -1.424 1.00 98.56 91 LEU A O 1
ATOM 704 N N . LEU A 1 92 ? -13.078 8.183 0.533 1.00 98.31 92 LEU A N 1
ATOM 705 C CA . LEU A 1 92 ? -14.218 7.479 -0.065 1.00 98.31 92 LEU A CA 1
ATOM 706 C C . LEU A 1 92 ? -15.071 8.376 -0.975 1.00 98.31 92 LEU A C 1
ATOM 708 O O . LEU A 1 92 ? -15.699 7.869 -1.900 1.00 98.31 92 LEU A O 1
ATOM 712 N N . ALA A 1 93 ? -15.112 9.686 -0.718 1.00 98.06 93 ALA A N 1
ATOM 713 C CA . ALA A 1 93 ? -15.818 10.658 -1.549 1.00 98.06 93 ALA A CA 1
ATOM 714 C C . ALA A 1 93 ? -15.063 11.023 -2.840 1.00 98.06 93 ALA A C 1
ATOM 716 O O . ALA A 1 93 ? -15.696 11.457 -3.801 1.00 98.06 93 ALA A O 1
ATOM 717 N N . ALA A 1 94 ? -13.737 10.863 -2.865 1.00 97.75 94 ALA A N 1
ATOM 718 C CA . ALA A 1 94 ? -12.904 11.116 -4.040 1.00 97.75 94 ALA A CA 1
ATOM 719 C C . ALA A 1 94 ? -12.850 9.924 -5.014 1.00 97.75 94 ALA A C 1
ATOM 721 O O . ALA A 1 94 ? -12.416 10.089 -6.151 1.00 97.75 94 ALA A O 1
ATOM 722 N N . LEU A 1 95 ? -13.268 8.734 -4.575 1.00 98.19 95 LEU A N 1
ATOM 723 C CA . LEU A 1 95 ? -13.209 7.507 -5.366 1.00 98.19 95 LEU A CA 1
ATOM 724 C C . LEU A 1 95 ? -14.411 7.340 -6.297 1.00 98.19 95 LEU A C 1
ATOM 726 O O . LEU A 1 95 ? -15.535 7.750 -5.993 1.00 98.19 95 LEU A O 1
ATOM 730 N N . SER A 1 96 ? -14.170 6.655 -7.415 1.00 97.06 96 SER A N 1
ATOM 731 C CA . SER A 1 96 ? -15.243 6.099 -8.234 1.00 97.06 96 SER A CA 1
ATOM 732 C C . SER A 1 96 ? -16.010 5.011 -7.455 1.00 97.06 96 SER A C 1
ATOM 734 O O . SER A 1 96 ? -15.483 4.465 -6.479 1.00 97.06 96 SER A O 1
ATOM 736 N N . PRO A 1 97 ? -17.251 4.668 -7.854 1.00 97.06 97 PRO A N 1
ATOM 737 C CA . PRO A 1 97 ? -17.973 3.549 -7.249 1.00 97.06 97 PRO A CA 1
ATOM 738 C C . PRO A 1 97 ? -17.170 2.240 -7.275 1.00 97.06 97 PRO A C 1
ATOM 740 O O . PRO A 1 97 ? -17.062 1.584 -6.243 1.00 97.06 97 PRO A O 1
ATOM 743 N N . ASP A 1 98 ? -16.534 1.929 -8.407 1.00 96.69 98 ASP A N 1
ATOM 744 C CA . ASP A 1 98 ? -15.741 0.708 -8.590 1.00 96.69 98 ASP A CA 1
ATOM 745 C C . ASP A 1 98 ? -14.498 0.704 -7.683 1.00 96.69 98 ASP A C 1
ATOM 747 O O . ASP A 1 98 ? -14.216 -0.284 -7.006 1.00 96.69 98 ASP A O 1
ATOM 751 N N . ASP A 1 99 ? -13.770 1.823 -7.595 1.00 97.44 99 ASP A N 1
ATOM 752 C CA . ASP A 1 99 ? -12.595 1.918 -6.718 1.00 97.44 99 ASP A CA 1
ATOM 753 C C . ASP A 1 99 ? -12.974 1.841 -5.235 1.00 97.44 99 ASP A C 1
ATOM 755 O O . ASP A 1 99 ? -12.220 1.316 -4.412 1.00 97.44 99 ASP A O 1
ATOM 759 N N . ARG A 1 100 ? -14.155 2.353 -4.874 1.00 97.19 100 ARG A N 1
ATOM 760 C CA . ARG A 1 100 ? -14.665 2.287 -3.506 1.00 97.19 100 ARG A CA 1
ATOM 761 C C . ARG A 1 100 ? -14.936 0.848 -3.075 1.00 97.19 100 ARG A C 1
ATOM 763 O O . ARG A 1 100 ? -14.592 0.492 -1.949 1.00 97.19 100 ARG A O 1
ATOM 770 N N . GLU A 1 101 ? -15.516 0.028 -3.948 1.00 96.44 101 GLU A N 1
ATOM 771 C CA . GLU A 1 101 ? -15.744 -1.399 -3.678 1.00 96.44 101 GLU A CA 1
ATOM 772 C C . GLU A 1 101 ? -14.432 -2.157 -3.443 1.00 96.44 101 GLU A C 1
ATOM 774 O O . GLU A 1 101 ? -14.394 -3.092 -2.649 1.00 96.44 101 GLU A O 1
ATOM 779 N N . ARG A 1 102 ? -13.328 -1.706 -4.051 1.00 96.44 102 ARG A N 1
ATOM 780 C CA . ARG A 1 102 ? -12.005 -2.324 -3.889 1.00 96.44 102 ARG A CA 1
ATOM 781 C C . ARG A 1 102 ? -11.330 -2.047 -2.544 1.00 96.44 102 ARG A C 1
ATOM 783 O O . ARG A 1 102 ? -10.300 -2.663 -2.285 1.00 96.44 102 ARG A O 1
ATOM 790 N N . ILE A 1 103 ? -11.841 -1.134 -1.711 1.00 95.62 103 ILE A N 1
ATOM 791 C CA . ILE A 1 103 ? -11.218 -0.786 -0.415 1.00 95.62 103 ILE A CA 1
ATOM 792 C C . ILE A 1 103 ? -12.177 -0.772 0.780 1.00 95.62 103 ILE A C 1
ATOM 794 O O . ILE A 1 103 ? -11.729 -0.627 1.916 1.00 95.62 103 ILE A O 1
ATOM 798 N N . ALA A 1 104 ? -13.487 -0.874 0.550 1.00 95.69 104 ALA A N 1
ATOM 799 C CA . ALA A 1 104 ? -14.515 -0.768 1.583 1.00 95.69 104 ALA A CA 1
ATOM 800 C C . ALA A 1 104 ? -15.070 -2.146 1.977 1.00 95.69 104 ALA A C 1
ATOM 802 O O . ALA A 1 104 ? -16.272 -2.386 1.872 1.00 95.69 104 ALA A O 1
ATOM 803 N N . PHE A 1 105 ? -14.190 -3.046 2.414 1.00 94.56 105 PHE A N 1
ATOM 804 C CA . PHE A 1 105 ? -14.577 -4.380 2.872 1.00 94.56 105 PHE A CA 1
ATOM 805 C C . PHE A 1 105 ? -15.111 -4.372 4.311 1.00 94.56 105 PHE A C 1
ATOM 807 O O . PHE A 1 105 ? -14.812 -3.468 5.098 1.00 94.56 105 PHE A O 1
ATOM 814 N N . ASP A 1 106 ? -15.865 -5.415 4.664 1.00 94.44 106 ASP A N 1
ATOM 815 C CA . ASP A 1 106 ? -16.257 -5.686 6.049 1.00 94.44 106 ASP A CA 1
ATOM 816 C C . ASP A 1 106 ? -15.020 -5.898 6.938 1.00 94.44 106 ASP A C 1
ATOM 818 O O . ASP A 1 106 ? -13.958 -6.299 6.468 1.00 94.44 106 ASP A O 1
ATOM 822 N N . VAL A 1 107 ? -15.127 -5.624 8.241 1.00 91.12 107 VAL A N 1
ATOM 823 C CA . VAL A 1 107 ? -13.973 -5.634 9.168 1.00 91.12 107 VAL A CA 1
ATOM 824 C C . VAL A 1 107 ? -13.267 -6.995 9.267 1.00 91.12 107 VAL A C 1
ATOM 826 O O . VAL A 1 107 ? -12.079 -7.055 9.569 1.00 91.12 107 VAL A O 1
ATOM 829 N N . ASP A 1 108 ? -13.989 -8.082 9.010 1.00 87.94 108 ASP A N 1
ATOM 830 C CA . ASP A 1 108 ? -13.532 -9.472 9.066 1.00 87.94 108 ASP A CA 1
ATOM 831 C C . ASP A 1 108 ? -13.352 -10.106 7.675 1.00 87.94 108 ASP A C 1
ATOM 833 O O . ASP A 1 108 ? -13.170 -11.320 7.559 1.00 87.94 108 ASP A O 1
ATOM 837 N N . ALA A 1 109 ? -13.368 -9.290 6.619 1.00 90.62 109 ALA A N 1
ATOM 838 C CA . ALA A 1 109 ? -13.211 -9.745 5.248 1.00 90.62 109 ALA A CA 1
ATOM 839 C C . ALA A 1 109 ? -11.844 -10.417 5.005 1.00 90.62 109 ALA A C 1
ATOM 841 O O . ALA A 1 109 ? -10.810 -10.025 5.559 1.00 90.62 109 ALA A O 1
ATOM 842 N N . ALA A 1 110 ? -11.824 -11.443 4.149 1.00 87.31 110 ALA A N 1
ATOM 843 C CA . ALA A 1 110 ? -10.614 -12.213 3.850 1.00 87.31 110 ALA A CA 1
ATOM 844 C C . ALA A 1 110 ? -9.565 -11.386 3.084 1.00 87.31 110 ALA A C 1
ATOM 846 O O . ALA A 1 110 ? -8.371 -11.668 3.153 1.00 87.31 110 ALA A O 1
ATOM 847 N N . GLU A 1 111 ? -9.999 -10.335 2.395 1.00 90.94 111 GLU A N 1
ATOM 848 C CA . GLU A 1 111 ? -9.188 -9.372 1.661 1.00 90.94 111 GLU A CA 1
ATOM 849 C C . GLU A 1 111 ? -8.113 -8.738 2.550 1.00 90.94 111 GLU A C 1
ATOM 851 O O . GLU A 1 111 ? -6.974 -8.576 2.108 1.00 90.94 111 GLU A O 1
ATOM 856 N N . TRP A 1 112 ? -8.399 -8.488 3.832 1.00 89.56 112 TRP A N 1
ATOM 857 C CA . TRP A 1 112 ? -7.402 -7.968 4.774 1.00 89.56 112 TRP A CA 1
ATOM 858 C C . TRP A 1 112 ? -6.238 -8.934 5.014 1.00 89.56 112 TRP A C 1
ATOM 860 O O . TRP A 1 112 ? -5.124 -8.503 5.303 1.00 89.56 112 TRP A O 1
ATOM 870 N N . GLN A 1 113 ? -6.461 -10.238 4.835 1.00 87.88 113 GLN A N 1
ATOM 871 C CA . GLN A 1 113 ? -5.426 -11.268 4.972 1.00 87.88 113 GLN A CA 1
ATOM 872 C C . GLN A 1 113 ? -4.501 -11.344 3.750 1.00 87.88 113 GLN A C 1
ATOM 874 O O . GLN A 1 113 ? -3.502 -12.058 3.780 1.00 87.88 113 GLN A O 1
ATOM 879 N N . THR A 1 114 ? -4.818 -10.616 2.675 1.00 88.44 114 THR A N 1
ATOM 880 C CA . THR A 1 114 ? -3.987 -10.546 1.462 1.00 88.44 114 THR A CA 1
ATOM 881 C C . THR A 1 114 ? -2.927 -9.444 1.518 1.00 88.44 114 THR A C 1
ATOM 883 O O . THR A 1 114 ? -2.124 -9.328 0.593 1.00 88.44 114 THR A O 1
ATOM 886 N N . TRP A 1 115 ? -2.893 -8.653 2.601 1.00 89.19 115 TRP A N 1
ATOM 887 C CA . TRP A 1 115 ? -1.872 -7.629 2.795 1.00 89.19 115 TRP A CA 1
ATOM 888 C C . TRP A 1 115 ? -0.478 -8.255 2.896 1.00 89.19 115 TRP A C 1
ATOM 890 O O . TRP A 1 115 ? -0.225 -9.144 3.711 1.00 89.19 115 TRP A O 1
ATOM 900 N N . ALA A 1 116 ? 0.437 -7.750 2.079 1.00 88.12 116 ALA A N 1
ATOM 901 C CA . ALA A 1 116 ? 1.844 -8.110 2.080 1.00 88.12 116 ALA A CA 1
ATOM 902 C C . ALA A 1 116 ? 2.666 -6.884 1.655 1.00 88.12 116 ALA A C 1
ATOM 904 O O . ALA A 1 116 ? 2.147 -5.989 0.988 1.00 88.12 116 ALA A O 1
ATOM 905 N N . ASN A 1 117 ? 3.949 -6.843 2.017 1.00 88.25 117 ASN A N 1
ATOM 906 C CA . ASN A 1 117 ? 4.865 -5.761 1.647 1.00 88.25 117 ASN A CA 1
ATOM 907 C C . ASN A 1 117 ? 6.077 -6.164 0.762 1.00 88.25 117 ASN A C 1
ATOM 909 O O . ASN A 1 117 ? 7.159 -5.610 0.977 1.00 88.25 117 ASN A O 1
ATOM 913 N N . PRO A 1 118 ? 5.970 -7.101 -0.206 1.00 88.94 118 PRO A N 1
ATOM 914 C CA . PRO A 1 118 ? 7.002 -7.280 -1.223 1.00 88.94 118 PRO A CA 1
ATOM 915 C C . PRO A 1 118 ? 6.847 -6.268 -2.371 1.00 88.94 118 PRO A C 1
ATOM 917 O O . PRO A 1 118 ? 5.818 -5.614 -2.523 1.00 88.94 118 PRO A O 1
ATOM 920 N N . GLU A 1 119 ? 7.856 -6.194 -3.232 1.00 87.62 119 GLU A N 1
ATOM 921 C CA . GLU A 1 119 ? 7.856 -5.384 -4.454 1.00 87.62 119 GLU A CA 1
ATOM 922 C C . GLU A 1 119 ? 6.919 -5.911 -5.558 1.00 87.62 119 GLU A C 1
ATOM 924 O O . GLU A 1 119 ? 6.636 -5.208 -6.526 1.00 87.62 119 GLU A O 1
ATOM 929 N N . PHE A 1 120 ? 6.454 -7.160 -5.451 1.00 89.12 120 PHE A N 1
ATOM 930 C CA . PHE A 1 120 ? 5.588 -7.809 -6.437 1.00 89.12 120 PHE A CA 1
ATOM 931 C C . PHE A 1 120 ? 4.157 -7.969 -5.926 1.00 89.12 120 PHE A C 1
ATOM 933 O O . PHE A 1 120 ? 3.905 -8.176 -4.742 1.00 89.12 120 PHE A O 1
ATOM 940 N N . MET A 1 121 ? 3.193 -7.966 -6.843 1.00 88.94 121 MET A N 1
ATOM 941 C CA . MET A 1 121 ? 1.797 -8.163 -6.476 1.00 88.94 121 MET A CA 1
ATOM 942 C C . MET A 1 121 ? 1.482 -9.650 -6.265 1.00 88.94 121 MET A C 1
ATOM 944 O O . MET A 1 121 ? 1.376 -10.428 -7.218 1.00 88.94 121 MET A O 1
ATOM 948 N N . GLN A 1 122 ? 1.304 -10.042 -5.003 1.00 88.62 122 GLN A N 1
ATOM 949 C CA . GLN A 1 122 ? 0.854 -11.389 -4.653 1.00 88.62 122 GLN A CA 1
ATOM 950 C C . GLN A 1 122 ? -0.650 -11.566 -4.920 1.00 88.62 122 GLN A C 1
ATOM 952 O O . GLN A 1 122 ? -1.050 -12.520 -5.591 1.00 88.62 122 GLN A O 1
ATOM 957 N N . PHE A 1 123 ? -1.453 -10.603 -4.458 1.00 88.44 123 PHE A N 1
ATOM 958 C CA . PHE A 1 123 ? -2.900 -10.513 -4.654 1.00 88.44 123 PHE A CA 1
ATOM 959 C C . PHE A 1 123 ? -3.265 -9.141 -5.213 1.00 88.44 123 PHE A C 1
ATOM 961 O O . PHE A 1 123 ? -2.703 -8.135 -4.787 1.00 88.44 123 PHE A O 1
ATOM 968 N N . ASP A 1 124 ? -4.219 -9.104 -6.141 1.00 91.69 124 ASP A N 1
ATOM 969 C CA . ASP A 1 124 ? -4.776 -7.856 -6.675 1.00 91.69 124 ASP A CA 1
ATOM 970 C C . ASP A 1 124 ? -5.936 -7.365 -5.794 1.00 91.69 124 ASP A C 1
ATOM 972 O O . ASP A 1 124 ? -7.102 -7.388 -6.189 1.00 91.69 124 ASP A O 1
ATOM 976 N N . THR A 1 125 ? -5.606 -6.974 -4.564 1.00 92.12 125 THR A N 1
ATOM 977 C CA . THR A 1 125 ? -6.558 -6.440 -3.581 1.00 92.12 125 THR A CA 1
ATOM 978 C C . THR A 1 125 ? -6.282 -4.957 -3.360 1.00 92.12 125 THR A C 1
ATOM 980 O O . THR A 1 125 ? -5.131 -4.559 -3.185 1.00 92.12 125 THR A O 1
ATOM 983 N N . GLY A 1 126 ? -7.324 -4.125 -3.310 1.00 94.62 126 GLY A N 1
ATOM 984 C CA . GLY A 1 126 ? -7.165 -2.692 -3.057 1.00 94.62 126 GLY A CA 1
ATOM 985 C C . GLY A 1 126 ? -6.910 -1.859 -4.310 1.00 94.62 126 GLY A C 1
ATOM 986 O O . GLY A 1 126 ? -7.227 -2.255 -5.437 1.00 94.62 126 GLY A O 1
ATOM 987 N N . LEU A 1 127 ? -6.351 -0.669 -4.093 1.00 95.19 127 LEU A N 1
ATOM 988 C CA . LEU A 1 127 ? -5.994 0.286 -5.139 1.00 95.19 127 LEU A CA 1
ATOM 989 C C . LEU A 1 127 ? -4.483 0.440 -5.222 1.00 95.19 127 LEU A C 1
ATOM 991 O O . LEU A 1 127 ? -3.780 0.454 -4.214 1.00 95.19 127 LEU A O 1
ATOM 995 N N . ARG A 1 128 ? -4.005 0.631 -6.446 1.00 92.75 128 ARG A N 1
ATOM 996 C CA . ARG A 1 128 ? -2.606 0.910 -6.758 1.00 92.75 128 ARG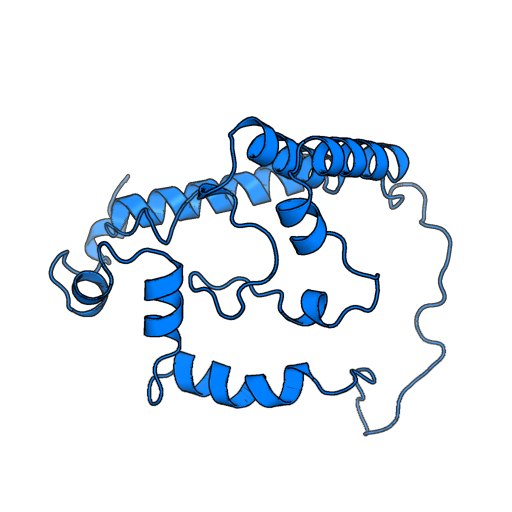 A CA 1
ATOM 997 C C . ARG A 1 128 ? -2.453 2.404 -6.994 1.00 92.75 128 ARG A C 1
ATOM 999 O O . ARG A 1 128 ? -3.036 2.931 -7.940 1.00 92.75 128 ARG A O 1
ATOM 1006 N N . LEU A 1 129 ? -1.745 3.092 -6.100 1.00 93.31 129 LEU A N 1
ATOM 1007 C CA . LEU A 1 129 ? -1.713 4.556 -6.063 1.00 93.31 129 LEU A CA 1
ATOM 1008 C C . LEU A 1 129 ? -1.137 5.168 -7.342 1.00 93.31 129 LEU A C 1
ATOM 1010 O O . LEU A 1 129 ? -1.584 6.236 -7.744 1.00 93.31 129 LEU A O 1
ATOM 1014 N N . GLU A 1 130 ? -0.210 4.495 -8.021 1.00 91.25 130 GLU A N 1
ATOM 1015 C CA . GLU A 1 130 ? 0.371 4.971 -9.281 1.00 91.25 130 GLU A CA 1
ATOM 1016 C C . GLU A 1 130 ? -0.639 5.049 -10.436 1.00 91.25 130 GLU A C 1
ATOM 1018 O O . GLU A 1 130 ? -0.415 5.781 -11.399 1.00 91.25 130 GLU A O 1
ATOM 1023 N N . PHE A 1 131 ? -1.759 4.328 -10.341 1.00 93.44 131 PHE A N 1
ATOM 1024 C CA . PHE A 1 131 ? -2.840 4.368 -11.329 1.00 93.44 131 PHE A CA 1
ATOM 1025 C C . PHE A 1 131 ? -3.977 5.303 -10.925 1.00 93.44 131 PHE A C 1
ATOM 1027 O O . PHE A 1 131 ? -4.928 5.475 -11.685 1.00 93.44 131 PHE A O 1
ATOM 1034 N N . GLN A 1 132 ? -3.889 5.909 -9.741 1.00 96.31 132 GLN A N 1
ATOM 1035 C CA . GLN A 1 132 ? -4.925 6.782 -9.218 1.00 96.31 132 GLN A CA 1
ATOM 1036 C C . GLN A 1 132 ? -4.650 8.251 -9.567 1.00 96.31 132 GLN A C 1
ATOM 1038 O O . GLN A 1 132 ? -3.490 8.682 -9.602 1.00 96.31 132 GLN A O 1
ATOM 1043 N N . PRO A 1 133 ? -5.705 9.057 -9.779 1.00 96.69 133 PRO A N 1
ATOM 1044 C CA . PRO A 1 133 ? -5.565 10.496 -9.940 1.00 96.69 133 PRO A CA 1
ATOM 1045 C C . PRO A 1 133 ? -4.845 11.149 -8.742 1.00 96.69 133 PRO A C 1
ATOM 1047 O O . PRO A 1 133 ? -4.976 10.665 -7.609 1.00 96.69 133 PRO A O 1
ATOM 1050 N N . PRO A 1 134 ? -4.104 12.258 -8.941 1.00 96.56 134 PRO A N 1
ATOM 1051 C CA . PRO A 1 134 ? -3.373 12.937 -7.867 1.00 96.56 134 PRO A CA 1
ATOM 1052 C C . PRO A 1 134 ? -4.223 13.263 -6.630 1.00 96.56 134 PRO A C 1
ATOM 1054 O O . PRO A 1 134 ? -3.744 13.158 -5.502 1.00 96.56 134 PRO A O 1
ATOM 1057 N N . GLU A 1 135 ? -5.492 13.616 -6.823 1.00 97.50 135 GLU A N 1
ATOM 1058 C CA . GLU A 1 135 ? -6.443 13.914 -5.755 1.00 97.50 135 GLU A CA 1
ATOM 1059 C C . GLU A 1 135 ? -6.741 12.706 -4.855 1.00 97.50 135 GLU A C 1
ATOM 1061 O O . GLU A 1 135 ? -6.836 12.866 -3.634 1.00 97.50 135 GLU A O 1
ATOM 1066 N N . VAL A 1 136 ? -6.822 11.503 -5.431 1.00 98.12 136 VAL A N 1
ATOM 1067 C CA . VAL A 1 136 ? -7.027 10.247 -4.698 1.00 98.12 136 VAL A CA 1
ATOM 1068 C C . VAL A 1 136 ? -5.747 9.859 -3.969 1.00 98.12 136 VAL A C 1
ATOM 1070 O O . VAL A 1 136 ? -5.798 9.543 -2.780 1.00 98.12 136 VAL A O 1
ATOM 1073 N N . ARG A 1 137 ? -4.588 9.948 -4.637 1.00 97.12 137 ARG A N 1
ATOM 1074 C CA . ARG A 1 137 ? -3.277 9.674 -4.018 1.00 97.12 137 ARG A CA 1
ATOM 1075 C C . ARG A 1 137 ? -3.067 10.532 -2.775 1.00 97.12 137 ARG A C 1
ATOM 1077 O O . ARG A 1 137 ? -2.751 10.015 -1.706 1.00 97.12 137 ARG A O 1
ATOM 1084 N N . GLU A 1 138 ? -3.317 11.833 -2.888 1.00 97.38 138 GLU A N 1
ATOM 1085 C CA . GLU A 1 138 ? -3.182 12.745 -1.758 1.00 97.38 138 GLU A CA 1
ATOM 1086 C C . GLU A 1 138 ? -4.231 12.462 -0.667 1.00 97.38 138 GLU A C 1
ATOM 1088 O O . GLU A 1 138 ? -3.918 12.560 0.518 1.00 97.38 138 GLU A O 1
ATOM 1093 N N . ALA A 1 139 ? -5.456 12.055 -1.018 1.00 98.25 139 ALA A N 1
ATOM 1094 C CA . ALA A 1 139 ? -6.448 11.638 -0.026 1.00 98.25 139 ALA A CA 1
ATOM 1095 C C . ALA A 1 139 ? -6.013 10.389 0.763 1.00 98.25 139 ALA A C 1
ATOM 1097 O O . ALA A 1 139 ? -6.170 10.363 1.985 1.00 98.25 139 ALA A O 1
ATOM 1098 N N . VAL A 1 140 ? -5.401 9.399 0.102 1.00 97.25 140 VAL A N 1
ATOM 1099 C CA . VAL A 1 140 ? -4.812 8.226 0.771 1.00 97.25 140 VAL A CA 1
ATOM 1100 C C . VAL A 1 140 ? -3.675 8.648 1.701 1.00 97.25 140 VAL A C 1
ATOM 1102 O O . VAL A 1 140 ? -3.664 8.263 2.870 1.00 97.25 140 VAL A O 1
ATOM 1105 N N . LEU A 1 141 ? -2.752 9.495 1.235 1.00 96.94 141 LEU A N 1
ATOM 1106 C CA . LEU A 1 141 ? -1.648 9.981 2.067 1.00 96.94 141 LEU A CA 1
ATOM 110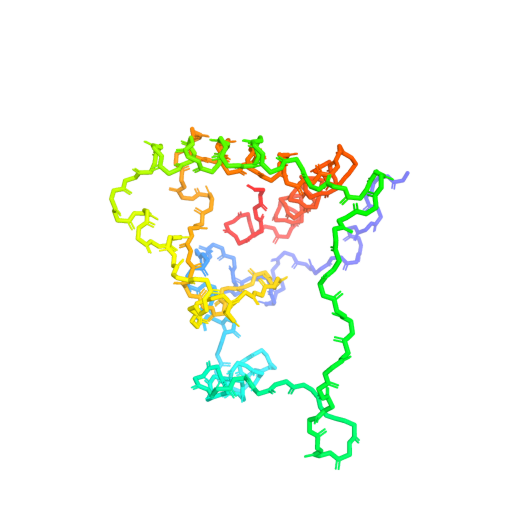7 C C . LEU A 1 141 ? -2.137 10.807 3.266 1.00 96.94 141 LEU A C 1
ATOM 1109 O O . LEU A 1 141 ? -1.565 10.711 4.353 1.00 96.94 141 LEU A O 1
ATOM 1113 N N . ARG A 1 142 ? -3.223 11.580 3.120 1.00 98.12 142 ARG A N 1
ATOM 1114 C CA . ARG A 1 142 ? -3.878 12.259 4.251 1.00 98.12 142 ARG A CA 1
ATOM 1115 C C . ARG A 1 142 ? -4.464 11.275 5.260 1.00 98.12 142 ARG A C 1
ATOM 1117 O O . ARG A 1 142 ? -4.332 11.519 6.456 1.00 98.12 142 ARG A O 1
ATOM 1124 N N . LEU A 1 143 ? -5.076 10.178 4.811 1.00 98.00 143 LEU A N 1
ATOM 1125 C CA . LEU A 1 143 ? -5.570 9.132 5.709 1.00 98.00 143 LEU A CA 1
ATOM 1126 C C . LEU A 1 143 ? -4.424 8.475 6.490 1.00 98.00 143 LEU A C 1
ATOM 1128 O O . LEU A 1 143 ? -4.537 8.306 7.704 1.00 98.00 143 LEU A O 1
ATOM 1132 N N . VAL A 1 144 ? -3.302 8.178 5.827 1.00 96.81 144 VAL A N 1
ATOM 1133 C CA . VAL A 1 144 ? -2.086 7.668 6.486 1.00 96.81 144 VAL A CA 1
ATOM 1134 C C . VAL A 1 144 ? -1.579 8.668 7.529 1.00 96.81 144 VAL A C 1
ATOM 1136 O O . VAL A 1 144 ? -1.391 8.298 8.686 1.00 96.81 144 VAL A O 1
ATOM 1139 N N . ARG A 1 145 ? -1.444 9.950 7.161 1.00 97.62 145 ARG A N 1
ATOM 1140 C CA . ARG A 1 145 ? -1.035 11.032 8.075 1.00 97.62 145 ARG A CA 1
ATOM 1141 C C . ARG A 1 145 ? -1.965 11.181 9.280 1.00 97.62 145 ARG A C 1
ATOM 1143 O O . ARG A 1 145 ? -1.490 11.424 10.379 1.00 97.62 145 ARG A O 1
ATOM 1150 N N . ALA A 1 146 ? -3.274 11.026 9.092 1.00 97.62 146 ALA A N 1
ATOM 1151 C CA . ALA A 1 146 ? -4.249 11.093 10.180 1.00 97.62 146 ALA A CA 1
ATOM 1152 C C . ALA A 1 146 ? -4.213 9.863 11.105 1.00 97.62 146 ALA A C 1
ATOM 1154 O O . ALA A 1 146 ? -4.719 9.938 12.221 1.00 97.62 146 ALA A O 1
ATOM 1155 N N . SER A 1 147 ? -3.649 8.744 10.641 1.00 96.31 147 SER A N 1
ATOM 1156 C CA . SER A 1 147 ? -3.638 7.457 11.353 1.00 96.31 147 SER A CA 1
ATOM 1157 C C . SER A 1 147 ? -2.310 7.151 12.053 1.00 96.31 147 SER A C 1
ATOM 1159 O O . SER A 1 147 ? -2.224 6.168 12.784 1.00 96.31 147 SER A O 1
ATOM 1161 N N . LEU A 1 148 ? -1.280 7.971 11.838 1.00 95.12 148 LEU A N 1
ATOM 1162 C CA . LEU A 1 148 ? 0.066 7.804 12.390 1.00 95.12 148 LEU A CA 1
ATOM 1163 C C . LEU A 1 148 ? 0.500 9.058 13.161 1.00 95.12 148 LEU A C 1
ATOM 1165 O O . LEU A 1 148 ? -0.117 10.117 13.052 1.00 95.12 148 LEU A O 1
ATOM 1169 N N . SER A 1 149 ? 1.590 8.951 13.927 1.00 93.69 149 SER A N 1
ATOM 1170 C CA . SER A 1 149 ? 2.291 10.147 14.413 1.00 93.69 149 SER A CA 1
ATOM 1171 C C . SER A 1 149 ? 2.934 10.905 13.244 1.00 93.69 149 SER A C 1
ATOM 1173 O O . SER A 1 149 ? 3.085 10.354 12.149 1.00 93.69 149 SER A O 1
ATOM 1175 N N . SER A 1 150 ? 3.362 12.149 13.478 1.00 93.88 150 SER A N 1
ATOM 1176 C CA . SER A 1 150 ? 4.140 12.929 12.504 1.00 93.88 150 SER A CA 1
ATOM 1177 C C . SER A 1 150 ? 5.349 12.149 11.993 1.00 93.88 150 SER A C 1
ATOM 1179 O O . SER A 1 150 ? 5.529 12.001 10.788 1.00 93.88 150 SER A O 1
ATOM 1181 N N . GLU A 1 151 ? 6.121 11.571 12.912 1.00 96.56 151 GLU A N 1
ATOM 1182 C CA . GLU A 1 151 ? 7.332 10.806 12.609 1.00 96.56 151 GLU A CA 1
ATOM 1183 C C . GLU A 1 151 ? 6.994 9.517 11.852 1.00 96.56 151 GLU A C 1
ATOM 1185 O O . GLU A 1 151 ? 7.701 9.134 10.923 1.00 96.56 151 GLU A O 1
ATOM 1190 N N . GLY A 1 152 ? 5.898 8.845 12.224 1.00 96.38 152 GLY A N 1
ATOM 1191 C CA . GLY A 1 152 ? 5.437 7.637 11.543 1.00 96.38 152 GLY A CA 1
ATOM 1192 C C . GLY A 1 152 ? 5.001 7.916 10.106 1.00 96.38 152 GLY A C 1
ATOM 1193 O O . GLY A 1 152 ? 5.350 7.165 9.197 1.00 96.38 152 GLY A O 1
ATOM 1194 N N . ALA A 1 153 ? 4.284 9.017 9.881 1.00 96.50 153 ALA A N 1
ATOM 1195 C CA . ALA A 1 153 ? 3.865 9.419 8.546 1.00 96.50 153 ALA A CA 1
ATOM 1196 C C . ALA A 1 153 ? 5.053 9.834 7.662 1.00 96.50 153 ALA A C 1
ATOM 1198 O O . ALA A 1 153 ? 5.105 9.456 6.491 1.00 96.50 153 ALA A O 1
ATOM 1199 N N . GLU A 1 154 ? 6.023 10.563 8.221 1.00 97.00 154 GLU A N 1
ATOM 1200 C CA . GLU A 1 154 ? 7.278 10.891 7.538 1.00 97.00 154 GLU A CA 1
ATOM 1201 C C . GLU A 1 154 ? 8.069 9.632 7.178 1.00 97.00 154 GLU A C 1
ATOM 1203 O O . GLU A 1 154 ? 8.572 9.529 6.061 1.00 97.00 154 GLU A O 1
ATOM 1208 N N . LEU A 1 155 ? 8.139 8.648 8.080 1.00 97.69 155 LEU A N 1
ATOM 1209 C CA . LEU A 1 155 ? 8.835 7.388 7.828 1.00 97.69 155 LEU A CA 1
ATOM 1210 C C . LEU A 1 155 ? 8.194 6.595 6.683 1.00 97.69 155 LEU A C 1
ATOM 1212 O O . LEU A 1 155 ? 8.912 6.083 5.825 1.00 97.69 155 LEU A O 1
ATOM 1216 N N . VAL A 1 156 ? 6.860 6.509 6.649 1.00 95.69 156 VAL A N 1
ATOM 1217 C CA . VAL A 1 156 ? 6.138 5.847 5.552 1.00 95.69 156 VAL A CA 1
ATOM 1218 C C . VAL A 1 156 ? 6.434 6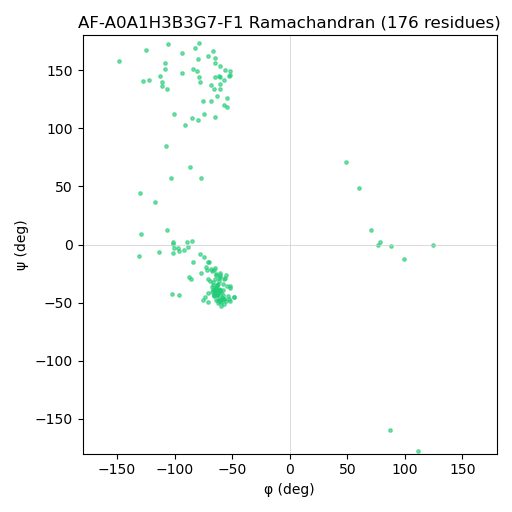.536 4.223 1.00 95.69 156 VAL A C 1
ATOM 1220 O O . VAL A 1 156 ? 6.811 5.868 3.261 1.00 95.69 156 VAL A O 1
ATOM 1223 N N . HIS A 1 157 ? 6.334 7.867 4.167 1.00 94.81 157 HIS A N 1
ATOM 1224 C CA . HIS A 1 157 ? 6.600 8.602 2.930 1.00 94.81 157 HIS A CA 1
ATOM 1225 C C . HIS A 1 157 ? 8.072 8.497 2.505 1.00 94.81 157 HIS A C 1
ATOM 1227 O O . HIS A 1 157 ? 8.364 8.273 1.333 1.00 94.81 157 HIS A O 1
ATOM 1233 N N . ALA A 1 158 ? 9.010 8.554 3.452 1.00 96.31 158 ALA A N 1
ATOM 1234 C CA . ALA A 1 158 ? 10.427 8.338 3.179 1.00 96.31 158 ALA A CA 1
ATOM 1235 C C . ALA A 1 158 ? 10.698 6.937 2.608 1.00 96.31 158 ALA A C 1
ATOM 1237 O O . ALA A 1 158 ? 11.500 6.807 1.686 1.00 96.31 158 ALA A O 1
ATOM 1238 N N . ALA A 1 159 ? 10.019 5.896 3.099 1.00 94.94 159 ALA A N 1
ATOM 1239 C CA . ALA A 1 159 ? 10.141 4.549 2.545 1.00 94.94 159 ALA A CA 1
ATOM 1240 C C . ALA A 1 159 ? 9.657 4.475 1.084 1.00 94.94 159 ALA A C 1
ATOM 1242 O O . ALA A 1 159 ? 10.327 3.853 0.261 1.00 94.94 159 ALA A O 1
ATOM 1243 N N . MET A 1 160 ? 8.561 5.163 0.743 1.00 94.25 160 MET A N 1
ATOM 1244 C CA . MET A 1 160 ? 8.068 5.278 -0.641 1.00 94.25 160 MET A CA 1
ATOM 1245 C C . MET A 1 160 ? 9.090 5.990 -1.541 1.00 94.25 160 MET A C 1
ATOM 1247 O O . MET A 1 160 ? 9.416 5.504 -2.620 1.00 94.25 160 MET A O 1
ATOM 1251 N N . LEU A 1 161 ? 9.693 7.084 -1.062 1.00 95.19 161 LEU A N 1
ATOM 1252 C CA . LEU A 1 161 ? 10.751 7.803 -1.784 1.00 95.19 161 LEU A CA 1
ATOM 1253 C C . LEU A 1 161 ? 12.006 6.946 -2.001 1.00 95.19 161 LEU A C 1
ATOM 1255 O O . LEU A 1 161 ? 12.615 6.990 -3.070 1.00 95.19 161 LEU A O 1
ATOM 1259 N N . VAL A 1 162 ? 12.403 6.153 -1.000 1.00 94.88 162 VAL A N 1
ATOM 1260 C CA . VAL A 1 162 ? 13.513 5.194 -1.129 1.00 94.88 162 VAL A CA 1
ATOM 1261 C C . VAL A 1 162 ? 13.186 4.129 -2.176 1.00 94.88 162 VAL A C 1
ATOM 1263 O O . VAL A 1 162 ? 14.066 3.765 -2.956 1.00 94.88 162 VAL A O 1
ATOM 1266 N N . ASN A 1 163 ? 11.938 3.659 -2.223 1.00 93.62 163 ASN A N 1
ATOM 1267 C CA . ASN A 1 163 ? 11.478 2.701 -3.222 1.00 93.62 163 ASN A CA 1
ATOM 1268 C C . ASN A 1 163 ? 11.538 3.293 -4.640 1.00 93.62 163 ASN A C 1
ATOM 1270 O O . ASN A 1 163 ? 12.145 2.686 -5.519 1.00 93.62 163 ASN A O 1
ATOM 1274 N N . GLY A 1 164 ? 11.034 4.516 -4.835 1.00 95.19 164 GLY A N 1
ATOM 1275 C CA . GLY A 1 164 ? 11.153 5.246 -6.102 1.00 95.19 164 GLY A CA 1
ATOM 1276 C C . GLY A 1 164 ? 12.608 5.463 -6.533 1.00 95.19 164 GLY A C 1
ATOM 1277 O O . GLY A 1 164 ? 12.980 5.162 -7.667 1.00 95.19 164 GLY A O 1
ATOM 1278 N N . PHE A 1 165 ? 13.478 5.881 -5.606 1.00 95.56 165 PHE A N 1
ATOM 1279 C CA . PHE A 1 165 ? 14.913 6.015 -5.876 1.00 95.56 165 PHE A CA 1
ATOM 1280 C C . PHE A 1 165 ? 15.552 4.686 -6.299 1.00 95.56 165 PHE A C 1
ATOM 1282 O O . PHE A 1 165 ? 16.392 4.660 -7.200 1.00 95.56 165 PHE A O 1
ATOM 1289 N N . LEU A 1 166 ? 15.172 3.574 -5.665 1.00 93.31 166 LEU A N 1
ATOM 1290 C CA . LEU A 1 166 ? 15.643 2.254 -6.070 1.00 93.31 166 LEU A CA 1
ATOM 1291 C C . LEU A 1 166 ? 15.163 1.913 -7.487 1.00 93.31 166 LEU A C 1
ATOM 1293 O O . LEU A 1 166 ? 15.970 1.435 -8.283 1.00 93.31 166 L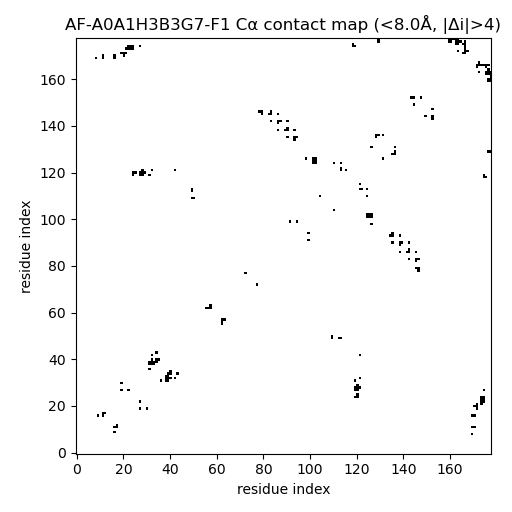EU A O 1
ATOM 1297 N N . GLY A 1 167 ? 13.904 2.216 -7.815 1.00 94.88 167 GLY A N 1
ATOM 1298 C CA . GLY A 1 167 ? 13.346 2.084 -9.161 1.00 94.88 167 GLY A CA 1
ATOM 1299 C C . GLY A 1 167 ? 14.176 2.793 -10.223 1.00 94.88 167 GLY A C 1
ATOM 1300 O O . GLY A 1 167 ? 14.531 2.172 -11.225 1.00 94.88 167 GLY A O 1
ATOM 1301 N N . ASP A 1 168 ? 14.581 4.037 -9.971 1.00 94.81 168 ASP A N 1
ATOM 1302 C CA . ASP A 1 168 ? 15.467 4.789 -10.869 1.00 94.81 168 ASP A CA 1
ATOM 1303 C C . ASP A 1 168 ? 16.857 4.150 -10.988 1.00 94.81 168 ASP A C 1
ATOM 1305 O O . ASP A 1 168 ? 17.443 4.076 -12.069 1.00 94.81 168 ASP A O 1
ATOM 1309 N N . VAL A 1 169 ? 17.406 3.677 -9.868 1.00 94.12 169 VAL A N 1
ATOM 1310 C CA . VAL A 1 169 ? 18.748 3.087 -9.804 1.00 94.12 169 VAL A CA 1
ATOM 1311 C C . VAL A 1 169 ? 18.847 1.780 -10.593 1.00 94.12 169 VAL A C 1
ATOM 1313 O O . VAL A 1 169 ? 19.882 1.535 -11.218 1.00 94.12 169 VAL A O 1
ATOM 1316 N N . VAL A 1 170 ? 17.812 0.935 -10.547 1.00 93.38 170 VAL A N 1
ATOM 1317 C CA . VAL A 1 170 ? 17.801 -0.378 -11.220 1.00 93.38 170 VAL A CA 1
ATOM 1318 C C . VAL A 1 170 ? 17.013 -0.400 -12.533 1.00 93.38 170 VAL A C 1
ATOM 1320 O O . VAL A 1 170 ? 16.961 -1.442 -13.192 1.00 93.38 170 VAL A O 1
ATOM 1323 N N . ASP A 1 171 ? 16.465 0.748 -12.944 1.00 95.06 171 ASP A N 1
ATOM 1324 C CA . ASP A 1 171 ? 15.641 0.922 -14.145 1.00 95.06 171 ASP A CA 1
ATOM 1325 C C . ASP A 1 171 ? 14.374 0.043 -14.112 1.00 95.06 171 ASP A C 1
ATOM 1327 O O . ASP A 1 171 ? 14.076 -0.694 -15.052 1.00 95.06 171 ASP A O 1
ATOM 1331 N N . LEU A 1 172 ? 13.659 0.095 -12.978 1.00 94.88 172 LEU A N 1
ATOM 1332 C CA . LEU A 1 172 ? 12.363 -0.552 -12.722 1.00 94.88 172 LEU A CA 1
ATOM 1333 C C . LEU A 1 172 ? 11.305 0.418 -12.134 1.00 94.88 172 LEU A C 1
ATOM 1335 O O . LEU A 1 172 ? 10.591 0.036 -11.203 1.00 94.88 172 LEU A O 1
ATOM 1339 N N . PRO A 1 173 ? 11.144 1.654 -12.651 1.00 94.00 173 PRO A N 1
ATOM 1340 C CA . PRO A 1 173 ? 10.262 2.663 -12.046 1.00 94.00 173 PRO A CA 1
ATOM 1341 C C . PRO A 1 173 ? 8.772 2.292 -12.084 1.00 94.00 173 PRO A C 1
ATOM 1343 O O . PRO A 1 173 ? 7.985 2.805 -11.298 1.00 94.00 173 PRO A O 1
ATOM 1346 N N . ALA A 1 174 ? 8.367 1.394 -12.990 1.00 91.31 174 ALA A N 1
ATOM 1347 C CA . ALA A 1 174 ? 6.991 0.908 -13.048 1.00 91.31 174 ALA A CA 1
ATOM 1348 C C . ALA A 1 174 ? 6.648 -0.013 -11.867 1.00 91.31 174 ALA A C 1
ATOM 1350 O O . ALA A 1 174 ? 5.492 -0.058 -11.472 1.00 91.31 174 ALA A O 1
ATOM 1351 N N . VAL A 1 175 ? 7.634 -0.734 -11.320 1.00 91.94 175 VAL A N 1
ATOM 1352 C CA . VAL A 1 175 ? 7.474 -1.694 -10.212 1.00 91.94 175 VAL A CA 1
ATOM 1353 C C . VAL A 1 175 ? 7.802 -1.041 -8.870 1.00 91.94 175 VAL A C 1
ATOM 1355 O O . VAL A 1 175 ? 7.091 -1.233 -7.889 1.00 91.94 175 VAL A O 1
ATOM 1358 N N . LEU A 1 176 ? 8.883 -0.262 -8.833 1.00 92.12 176 LEU A N 1
ATOM 1359 C CA . LEU A 1 176 ? 9.392 0.399 -7.639 1.00 92.12 176 LEU A CA 1
ATOM 1360 C C . LEU A 1 176 ? 9.102 1.899 -7.742 1.00 92.12 176 LEU A C 1
ATOM 1362 O O . LEU A 1 176 ? 9.927 2.670 -8.228 1.00 92.12 176 LEU A O 1
ATOM 1366 N N . GLY A 1 177 ? 7.892 2.282 -7.342 1.00 86.81 177 GLY A N 1
ATOM 1367 C CA . GLY A 1 177 ? 7.421 3.665 -7.359 1.00 86.81 177 GLY A CA 1
ATOM 1368 C C . GLY A 1 177 ? 7.361 4.311 -5.976 1.00 86.81 177 GLY A C 1
ATOM 1369 O O . GLY A 1 177 ? 7.535 3.642 -4.952 1.00 86.81 177 GLY A O 1
ATOM 1370 N N . GLU A 1 178 ? 7.083 5.618 -5.996 1.00 85.25 178 GLU A N 1
ATOM 1371 C CA . GLU A 1 178 ? 6.564 6.389 -4.859 1.00 85.25 178 GLU A CA 1
ATOM 1372 C C . GLU A 1 178 ? 5.030 6.326 -4.803 1.00 85.25 178 GLU A C 1
ATOM 1374 O O . GLU A 1 178 ? 4.342 6.853 -5.717 1.00 85.25 178 GLU A O 1
#

Organism: NCBI:txid1137993

pLDDT: mean 92.38, std 5.88, range [47.53, 98.62]